Protein AF-A0A4W4F8L8-F1 (afdb_monomer_lite)

InterPro domains:
  IPR032727 Flagellar C1a complex subunit C1a-32 [PTHR28457] (10-204)

pLDDT: mean 80.34, std 15.52, range [35.62, 95.5]

Organism: Electrophorus electricus (NCBI:txid8005)

Structure (mmCIF, N/CA/C/O backbone):
data_AF-A0A4W4F8L8-F1
#
_entry.id   AF-A0A4W4F8L8-F1
#
loop_
_atom_site.group_PDB
_atom_site.id
_atom_site.type_symbol
_atom_site.label_atom_id
_atom_site.label_alt_id
_atom_site.label_comp_id
_atom_site.label_asym_id
_atom_site.label_entity_id
_atom_site.label_seq_id
_atom_site.pdbx_PDB_ins_code
_atom_site.Cartn_x
_atom_site.Cartn_y
_atom_site.Cartn_z
_atom_site.occupancy
_atom_site.B_iso_or_equiv
_atom_site.auth_seq_id
_atom_site.auth_comp_id
_atom_site.auth_asym_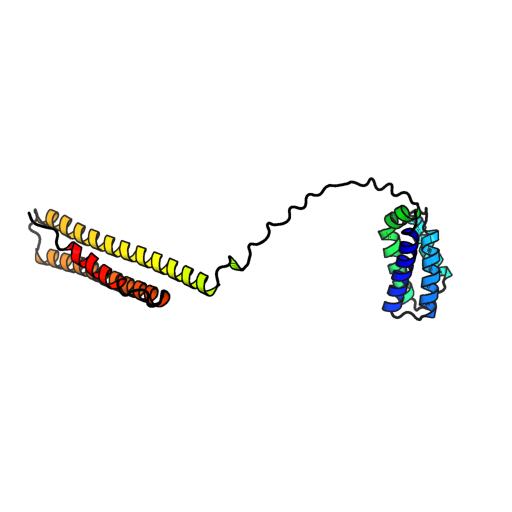id
_atom_site.auth_atom_id
_atom_site.pdbx_PDB_model_num
ATOM 1 N N . MET A 1 1 ? 38.563 10.872 -15.217 1.00 47.91 1 MET A N 1
ATOM 2 C CA . MET A 1 1 ? 37.569 11.245 -16.250 1.00 47.91 1 MET A CA 1
ATOM 3 C C . MET A 1 1 ? 37.504 10.094 -17.243 1.00 47.91 1 MET A C 1
ATOM 5 O O . MET A 1 1 ? 38.546 9.768 -17.782 1.00 47.91 1 MET A O 1
ATOM 9 N N . GLY A 1 2 ? 36.348 9.458 -17.441 1.00 51.59 2 GLY A N 1
ATOM 10 C CA . GLY A 1 2 ? 36.221 8.182 -18.175 1.00 51.59 2 GLY A CA 1
ATOM 11 C C . GLY A 1 2 ? 35.797 7.110 -17.178 1.00 51.59 2 GLY A C 1
ATOM 12 O O . GLY A 1 2 ? 36.580 6.827 -16.274 1.00 51.59 2 GLY A O 1
ATOM 13 N N . PRO A 1 3 ? 34.504 6.731 -17.150 1.00 52.56 3 PRO A N 1
ATOM 14 C CA . PRO A 1 3 ? 33.832 5.930 -18.188 1.00 52.56 3 PRO A CA 1
ATOM 15 C C . PRO A 1 3 ? 32.384 6.375 -18.515 1.00 52.56 3 PRO A C 1
ATOM 17 O O . PRO A 1 3 ? 31.645 5.687 -19.208 1.00 52.56 3 PRO A O 1
ATOM 20 N N . THR A 1 4 ? 31.935 7.517 -17.992 1.00 60.81 4 THR A N 1
ATOM 21 C CA . THR A 1 4 ? 30.522 7.917 -18.049 1.00 60.81 4 THR A CA 1
ATOM 22 C C . THR A 1 4 ? 30.076 8.330 -19.445 1.00 60.81 4 THR A C 1
ATOM 24 O O . THR A 1 4 ? 28.950 8.023 -19.824 1.00 60.81 4 THR A O 1
ATOM 27 N N . LYS A 1 5 ? 30.936 9.001 -20.229 1.00 65.94 5 LYS A N 1
ATOM 28 C CA . LYS A 1 5 ? 30.556 9.515 -21.557 1.00 65.94 5 LYS A CA 1
ATOM 29 C C . LYS A 1 5 ? 30.155 8.408 -22.521 1.00 65.94 5 LYS A C 1
ATOM 31 O O . LYS A 1 5 ? 29.095 8.497 -23.133 1.00 65.94 5 LYS A O 1
ATOM 36 N N . ASP A 1 6 ? 30.949 7.349 -22.565 1.00 73.75 6 ASP A N 1
ATOM 37 C CA . ASP A 1 6 ? 30.700 6.198 -23.429 1.00 73.75 6 ASP A CA 1
ATOM 38 C C . ASP A 1 6 ? 29.398 5.479 -23.048 1.00 73.75 6 ASP A C 1
ATOM 40 O O . ASP A 1 6 ? 28.657 5.046 -23.929 1.00 73.75 6 ASP A O 1
ATOM 44 N N . TYR A 1 7 ? 29.061 5.450 -21.752 1.00 82.12 7 TYR A N 1
ATOM 45 C CA . TYR A 1 7 ? 27.799 4.897 -21.262 1.00 82.12 7 TYR A CA 1
ATOM 46 C C . TYR A 1 7 ? 26.580 5.679 -21.774 1.00 82.12 7 TYR A C 1
ATOM 48 O O . TYR A 1 7 ? 25.658 5.069 -22.305 1.00 82.12 7 TYR A O 1
ATOM 56 N N . LEU A 1 8 ? 26.587 7.018 -21.703 1.00 82.75 8 LEU A N 1
ATOM 57 C CA . LEU A 1 8 ? 25.467 7.822 -22.217 1.00 82.75 8 LEU A CA 1
ATOM 58 C C . LEU A 1 8 ? 25.316 7.681 -23.736 1.00 82.75 8 LEU A C 1
ATOM 60 O O . LEU A 1 8 ? 24.198 7.607 -24.238 1.00 82.75 8 LEU A O 1
ATOM 64 N N . HIS A 1 9 ? 26.429 7.647 -24.474 1.00 84.75 9 HIS A N 1
ATOM 65 C CA . HIS A 1 9 ? 26.384 7.424 -25.919 1.00 84.75 9 HIS A CA 1
ATOM 66 C C . HIS A 1 9 ? 25.756 6.068 -26.256 1.00 84.75 9 HIS A C 1
ATOM 68 O O . HIS A 1 9 ? 24.921 5.985 -27.157 1.00 84.75 9 HIS A O 1
ATOM 74 N N . GLN A 1 10 ? 26.122 5.021 -25.516 1.00 89.06 10 GLN A N 1
ATOM 75 C CA . GLN A 1 10 ? 25.552 3.691 -25.687 1.00 89.06 10 GLN A CA 1
ATOM 76 C C . GLN A 1 10 ? 24.064 3.651 -25.319 1.00 89.06 10 GLN A C 1
ATOM 78 O O . GLN A 1 10 ? 23.277 3.101 -26.084 1.00 89.06 10 GLN A O 1
ATOM 83 N N . GLU A 1 11 ? 23.675 4.247 -24.193 1.00 89.44 11 GLU A N 1
ATOM 84 C CA . GLU A 1 11 ? 22.285 4.314 -23.729 1.00 89.44 11 GLU A CA 1
ATOM 85 C C . GLU A 1 11 ? 21.407 5.092 -24.715 1.00 89.44 11 GLU A C 1
ATOM 87 O O . GLU A 1 11 ? 20.346 4.620 -25.110 1.00 89.44 11 GLU A O 1
ATOM 92 N N . PHE A 1 12 ? 21.886 6.232 -25.219 1.00 90.12 12 PHE A N 1
ATOM 93 C CA . PHE A 1 12 ? 21.158 7.026 -26.207 1.00 90.12 12 PHE A CA 1
ATOM 94 C C . PHE A 1 12 ? 20.883 6.242 -27.494 1.00 90.12 12 PHE A C 1
ATOM 96 O O . PHE A 1 12 ? 19.751 6.219 -27.980 1.00 90.12 12 PHE A O 1
ATOM 103 N N . VAL A 1 13 ? 21.899 5.579 -28.052 1.00 92.75 13 VAL A N 1
ATOM 104 C CA . VAL A 1 13 ? 21.721 4.751 -29.254 1.00 92.75 13 VAL A CA 1
ATOM 105 C C . VAL A 1 13 ? 20.810 3.559 -28.952 1.00 92.75 13 VAL A C 1
ATOM 107 O O . VAL A 1 13 ? 19.926 3.251 -29.749 1.00 92.75 13 VAL A O 1
ATOM 110 N N . TYR A 1 14 ? 20.986 2.919 -27.793 1.00 94.12 14 TYR A N 1
ATOM 111 C CA . TYR A 1 14 ? 20.174 1.785 -27.361 1.00 94.12 14 TYR A CA 1
ATOM 112 C C . TYR A 1 14 ? 18.689 2.142 -27.281 1.00 94.12 14 TYR A C 1
ATOM 114 O O . TYR A 1 14 ? 17.882 1.452 -27.895 1.00 94.12 14 TYR A O 1
ATOM 122 N N . GLU A 1 15 ? 18.321 3.238 -26.617 1.00 92.88 15 GLU A N 1
ATOM 123 C CA . GLU A 1 15 ? 16.920 3.655 -26.475 1.00 92.88 15 GLU A CA 1
ATOM 124 C C . GLU A 1 15 ? 16.256 3.919 -27.834 1.00 92.88 15 GLU A C 1
ATOM 126 O O . GLU A 1 15 ? 15.138 3.470 -28.094 1.00 92.88 15 GLU A O 1
ATOM 131 N N . ASN A 1 16 ? 16.969 4.565 -28.760 1.00 92.69 16 ASN A N 1
ATOM 132 C CA . ASN A 1 16 ? 16.456 4.811 -30.109 1.00 92.69 16 ASN A CA 1
ATOM 133 C C . ASN A 1 16 ? 16.295 3.522 -30.933 1.00 92.69 16 ASN A C 1
ATOM 135 O O . ASN A 1 16 ? 15.323 3.359 -31.681 1.00 92.69 16 ASN A O 1
ATOM 139 N N . VAL A 1 17 ? 17.231 2.583 -30.792 1.00 94.38 17 VAL A N 1
ATOM 140 C CA . VAL A 1 17 ? 17.149 1.262 -31.427 1.00 94.38 17 VAL A CA 1
ATOM 141 C C . VAL A 1 17 ? 15.998 0.454 -30.833 1.00 94.38 17 VAL A C 1
ATOM 143 O O . VAL A 1 17 ? 15.194 -0.099 -31.583 1.00 94.38 17 VAL A O 1
ATOM 146 N N . MET A 1 18 ? 15.865 0.427 -29.509 1.00 95.50 18 MET A N 1
ATOM 147 C CA . MET A 1 18 ? 14.804 -0.301 -28.819 1.00 95.50 18 MET A CA 1
ATOM 148 C C . MET A 1 18 ? 13.426 0.246 -29.157 1.00 95.50 18 MET A C 1
ATOM 150 O O . MET A 1 18 ? 12.531 -0.544 -29.455 1.00 95.50 18 MET A O 1
ATOM 154 N N . TYR A 1 19 ? 13.266 1.570 -29.209 1.00 94.62 19 TYR A N 1
ATOM 155 C CA . TYR A 1 19 ? 12.039 2.200 -29.690 1.00 94.62 19 TYR A CA 1
ATOM 156 C C . TYR A 1 19 ? 11.671 1.699 -31.094 1.00 94.62 19 TYR A C 1
ATOM 158 O O . TYR A 1 19 ? 10.540 1.280 -31.345 1.00 94.62 19 TYR A O 1
ATOM 166 N N . SER A 1 20 ? 12.646 1.670 -32.004 1.00 92.75 20 SER A N 1
ATOM 167 C CA . SER A 1 20 ? 12.446 1.234 -33.390 1.00 92.75 20 SER A CA 1
ATOM 168 C C . SER A 1 20 ? 12.058 -0.247 -33.486 1.00 92.75 20 SER A C 1
ATOM 170 O O . SER A 1 20 ? 11.135 -0.609 -34.219 1.00 92.75 20 SER A O 1
ATOM 172 N N . VAL A 1 21 ? 12.717 -1.108 -32.705 1.00 94.19 21 VAL A N 1
ATOM 173 C CA . VAL A 1 21 ? 12.419 -2.547 -32.635 1.00 94.19 21 VAL A CA 1
ATOM 174 C C . VAL A 1 21 ? 11.022 -2.793 -32.062 1.00 94.19 21 VAL A C 1
ATOM 176 O O . VAL A 1 21 ? 10.247 -3.550 -32.643 1.00 94.19 21 VAL A O 1
ATOM 179 N N . GLN A 1 22 ? 10.653 -2.116 -30.971 1.00 94.44 22 GLN A N 1
ATOM 180 C CA . GLN A 1 22 ? 9.333 -2.246 -30.338 1.00 94.44 22 GLN A CA 1
ATOM 181 C C . GLN A 1 22 ? 8.188 -1.788 -31.251 1.00 94.44 22 GLN A C 1
ATOM 183 O O . GLN A 1 22 ? 7.075 -2.303 -31.163 1.00 94.44 22 GLN A O 1
ATOM 188 N N . ARG A 1 23 ? 8.454 -0.838 -32.153 1.00 90.19 23 ARG A N 1
ATOM 189 C CA . ARG A 1 23 ? 7.501 -0.369 -33.169 1.00 90.19 23 ARG A CA 1
ATOM 190 C C . ARG A 1 23 ? 7.474 -1.235 -34.434 1.00 90.19 23 ARG A C 1
ATOM 192 O O . ARG A 1 23 ? 6.694 -0.942 -35.340 1.00 90.19 23 ARG A O 1
ATOM 199 N N . GLY A 1 24 ? 8.281 -2.296 -34.493 1.00 91.00 24 GLY A N 1
ATOM 200 C CA . GLY A 1 24 ? 8.304 -3.255 -35.597 1.00 91.00 24 GLY A CA 1
ATOM 201 C C . GLY A 1 24 ? 8.993 -2.736 -36.859 1.00 91.00 24 GLY A C 1
ATOM 202 O O . GLY A 1 24 ? 8.589 -3.095 -37.964 1.00 91.00 24 GLY A O 1
ATOM 203 N N . PHE A 1 25 ? 9.995 -1.862 -36.727 1.00 91.56 25 PHE A N 1
ATOM 204 C CA . PHE A 1 25 ? 10.722 -1.344 -37.887 1.00 91.56 25 PHE A CA 1
ATOM 205 C C . PHE A 1 25 ? 11.605 -2.441 -38.516 1.00 91.56 25 PHE A C 1
ATOM 207 O O . PHE A 1 25 ? 12.162 -3.273 -37.796 1.00 91.56 25 PHE A O 1
ATOM 214 N N . PRO A 1 26 ? 11.776 -2.457 -39.853 1.00 91.62 26 PRO A N 1
ATOM 215 C CA . PRO A 1 26 ? 12.674 -3.394 -40.520 1.00 91.62 26 PRO A CA 1
ATOM 216 C C . PRO A 1 26 ? 14.127 -3.180 -40.079 1.00 91.62 26 PRO A C 1
ATOM 218 O O . PRO A 1 26 ? 14.574 -2.048 -39.895 1.00 91.62 26 PRO A O 1
ATOM 221 N N . TRP A 1 27 ? 14.899 -4.265 -39.985 1.00 91.44 27 TRP A N 1
ATOM 222 C CA . TRP A 1 27 ? 16.295 -4.235 -39.523 1.00 91.44 27 TRP A CA 1
ATOM 223 C C . TRP A 1 27 ? 17.205 -3.295 -40.325 1.00 91.44 27 TRP A C 1
ATOM 225 O O . TRP A 1 27 ? 18.118 -2.701 -39.756 1.00 91.44 27 TRP A O 1
ATOM 235 N N . SER A 1 28 ? 16.937 -3.108 -41.621 1.00 90.19 28 SER A N 1
ATOM 236 C CA . SER A 1 28 ? 17.653 -2.137 -42.458 1.00 90.19 28 SER A CA 1
ATOM 237 C C . SER A 1 28 ? 17.452 -0.696 -41.980 1.00 90.19 28 SER A C 1
ATOM 239 O O .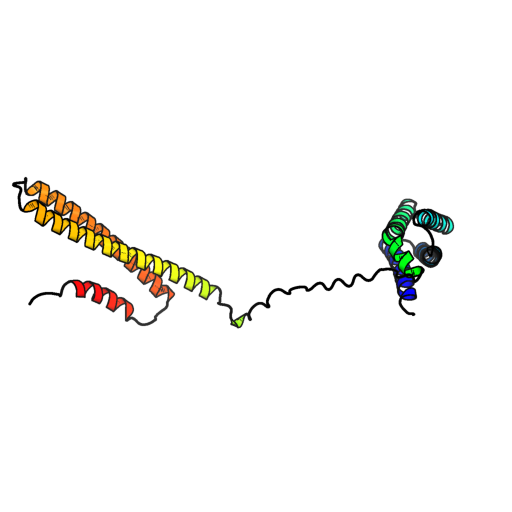 SER A 1 28 ? 18.414 0.065 -41.923 1.00 90.19 28 SER A O 1
ATOM 241 N N . ALA A 1 29 ? 16.232 -0.333 -41.577 1.00 89.56 29 ALA A N 1
ATOM 242 C CA . ALA A 1 29 ? 15.935 0.975 -41.003 1.00 89.56 29 ALA A CA 1
ATOM 243 C C . ALA A 1 29 ? 16.497 1.102 -39.581 1.00 89.56 29 ALA A C 1
ATOM 245 O O . ALA A 1 29 ? 17.078 2.129 -39.252 1.00 89.56 29 ALA A O 1
ATOM 246 N N . VAL A 1 30 ? 16.407 0.052 -38.757 1.00 92.19 30 VAL A N 1
ATOM 247 C CA . VAL A 1 30 ? 16.987 0.047 -37.400 1.00 92.19 30 VAL A CA 1
ATOM 248 C C . VAL A 1 30 ? 18.501 0.292 -37.440 1.00 92.19 30 VAL A C 1
ATOM 250 O O . VAL A 1 30 ? 19.014 1.092 -36.660 1.00 92.19 30 VAL A O 1
ATOM 253 N N . ALA A 1 31 ? 19.217 -0.327 -38.384 1.00 90.56 31 ALA A N 1
ATOM 254 C CA . ALA A 1 31 ? 20.650 -0.103 -38.571 1.00 90.56 31 ALA A CA 1
ATOM 255 C C . ALA A 1 31 ? 20.972 1.349 -38.975 1.00 90.56 31 ALA A C 1
ATOM 257 O O . ALA A 1 31 ? 21.922 1.939 -38.459 1.00 90.56 31 ALA A O 1
ATOM 258 N N . GLN A 1 32 ? 20.159 1.948 -39.852 1.00 90.00 32 GLN A N 1
ATOM 259 C CA . GLN A 1 32 ? 20.303 3.356 -40.236 1.00 90.00 32 GLN A CA 1
ATOM 260 C C . GLN A 1 32 ? 20.032 4.298 -39.055 1.00 90.00 32 GLN A C 1
ATOM 262 O O . GLN A 1 32 ? 20.790 5.240 -38.845 1.00 90.00 32 GLN A O 1
ATOM 267 N N . ILE A 1 33 ? 19.013 4.012 -38.238 1.00 91.31 33 ILE A N 1
ATOM 268 C CA . ILE A 1 33 ? 18.690 4.789 -37.030 1.00 91.31 33 ILE A CA 1
ATOM 269 C C . ILE A 1 33 ? 19.830 4.708 -36.013 1.00 91.31 33 ILE A C 1
ATOM 271 O O . ILE A 1 33 ? 20.197 5.724 -35.427 1.00 91.31 33 ILE A O 1
ATOM 275 N N . ALA A 1 34 ? 20.433 3.532 -35.828 1.00 92.12 34 ALA A N 1
ATOM 276 C CA . ALA A 1 34 ? 21.590 3.367 -34.951 1.00 92.12 34 ALA A CA 1
ATOM 277 C C . ALA A 1 34 ? 22.788 4.216 -35.413 1.00 92.12 34 ALA A C 1
ATOM 279 O O . ALA A 1 34 ? 23.426 4.880 -34.597 1.00 92.12 34 ALA A O 1
ATOM 280 N N . SER A 1 35 ? 23.073 4.234 -36.721 1.00 90.50 35 SER A N 1
ATOM 281 C CA . SER A 1 35 ? 24.143 5.068 -37.288 1.00 90.50 35 SER A CA 1
ATOM 282 C C . SER A 1 35 ? 23.844 6.557 -37.116 1.00 90.50 35 SER A C 1
ATOM 284 O O . SER A 1 35 ? 24.676 7.300 -36.603 1.00 90.50 35 SER A O 1
ATOM 286 N N . M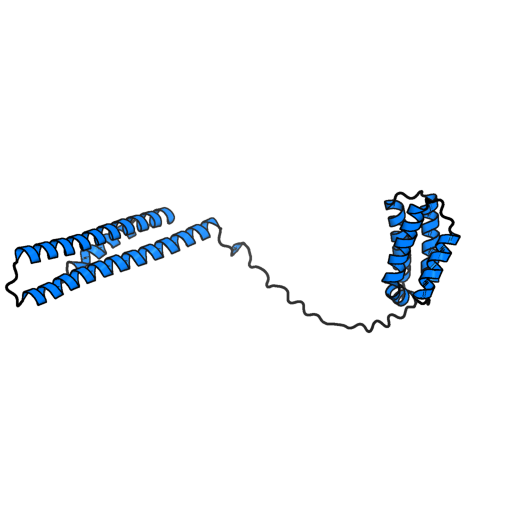ET A 1 36 ? 22.624 6.974 -37.462 1.00 90.81 36 MET A N 1
ATOM 287 C CA . MET A 1 36 ? 22.172 8.359 -37.349 1.00 90.81 36 MET A CA 1
ATOM 288 C C . MET A 1 36 ? 22.256 8.869 -35.912 1.00 90.81 36 MET A C 1
ATOM 290 O O . MET A 1 36 ? 22.771 9.947 -35.655 1.00 90.81 36 MET A O 1
ATOM 294 N N . THR A 1 37 ? 21.739 8.104 -34.952 1.00 90.88 37 THR A N 1
ATOM 295 C CA . THR A 1 37 ? 21.668 8.528 -33.545 1.00 90.88 37 THR A CA 1
ATOM 296 C C . THR A 1 37 ? 23.044 8.581 -32.892 1.00 90.88 37 THR A C 1
ATOM 298 O O . THR A 1 37 ? 23.294 9.446 -32.049 1.00 90.88 37 THR A O 1
ATOM 301 N N . LYS A 1 38 ? 23.969 7.721 -33.330 1.00 89.38 38 LYS A N 1
ATOM 302 C CA . LYS A 1 38 ? 25.376 7.783 -32.931 1.00 89.38 38 LYS A CA 1
ATOM 303 C C . LYS A 1 38 ? 26.028 9.107 -33.348 1.00 89.38 38 LYS A C 1
ATOM 305 O O . LYS A 1 38 ? 26.762 9.689 -32.553 1.00 89.38 38 LYS A O 1
ATOM 310 N N . GLU A 1 39 ? 25.752 9.575 -34.562 1.00 89.62 39 GLU A N 1
ATOM 311 C CA . GLU A 1 39 ? 26.257 10.849 -35.095 1.00 89.62 39 GLU A CA 1
ATOM 312 C C . GLU A 1 39 ? 25.534 12.051 -34.469 1.00 89.62 39 GLU A C 1
ATOM 314 O O . GLU A 1 39 ? 26.170 13.001 -34.014 1.00 89.62 39 GLU A O 1
ATOM 319 N N . LEU A 1 40 ? 24.210 11.960 -34.326 1.00 89.25 40 LEU A N 1
ATOM 320 C CA . LEU A 1 40 ? 23.360 13.006 -33.766 1.00 89.25 40 LEU A CA 1
ATOM 321 C C . LEU A 1 40 ? 23.847 13.471 -32.390 1.00 89.25 40 LEU A C 1
ATOM 323 O O . LEU A 1 40 ? 23.950 14.670 -32.153 1.00 89.25 40 LEU A O 1
ATOM 327 N N . LEU A 1 41 ? 24.166 12.545 -31.478 1.00 85.31 41 LEU A N 1
ATOM 328 C CA . LEU A 1 41 ? 24.575 12.911 -30.119 1.00 85.31 41 LEU A CA 1
ATOM 329 C C . LEU A 1 41 ? 25.925 13.639 -30.074 1.00 85.31 41 LEU A C 1
ATOM 331 O O . LEU A 1 41 ? 26.132 14.490 -29.209 1.00 85.31 41 LEU A O 1
ATOM 335 N N . HIS A 1 42 ? 26.829 13.327 -31.002 1.00 85.50 42 HIS A N 1
ATOM 336 C CA . HIS A 1 42 ? 28.083 14.059 -31.151 1.00 85.50 42 HIS A CA 1
ATOM 337 C C . HIS A 1 42 ? 27.819 15.498 -31.615 1.00 85.50 42 HIS A C 1
ATOM 339 O O . HIS A 1 42 ? 28.337 16.447 -31.022 1.00 85.50 42 HIS A O 1
ATOM 345 N N . ASP A 1 43 ? 26.950 15.657 -32.613 1.00 88.12 43 ASP A N 1
ATOM 346 C CA . ASP A 1 43 ? 26.625 16.953 -33.213 1.00 88.12 43 ASP A CA 1
ATOM 347 C C . ASP A 1 43 ? 25.777 17.850 -32.307 1.00 88.12 43 ASP A C 1
ATOM 349 O O . ASP A 1 43 ? 25.728 19.062 -32.504 1.00 88.12 43 ASP A O 1
ATOM 353 N N . LEU A 1 44 ? 25.123 17.283 -31.289 1.00 86.38 44 LEU A N 1
ATOM 354 C CA . LEU A 1 44 ? 24.375 18.055 -30.299 1.00 86.38 44 LEU A CA 1
ATOM 355 C C . LEU A 1 44 ? 25.281 18.948 -29.444 1.00 86.38 44 LEU A C 1
ATOM 357 O O . LEU A 1 44 ? 24.794 19.928 -28.884 1.00 86.38 44 LEU A O 1
ATOM 361 N N . LYS A 1 45 ? 26.569 18.628 -29.295 1.00 86.19 45 LYS A N 1
ATOM 362 C CA . LYS A 1 45 ? 27.463 19.312 -28.355 1.00 86.19 45 LYS A CA 1
ATOM 363 C C . LYS A 1 45 ? 27.626 20.803 -28.685 1.00 86.19 45 LYS A C 1
ATOM 365 O O . LYS A 1 45 ? 28.121 21.158 -29.747 1.00 86.19 45 LYS A O 1
ATOM 370 N N . GLY A 1 46 ? 27.294 21.668 -27.726 1.00 82.69 46 GLY A N 1
ATOM 371 C CA . GLY A 1 46 ? 27.505 23.116 -27.820 1.00 82.69 46 GLY A CA 1
ATOM 372 C C . GLY A 1 46 ? 26.444 23.877 -28.617 1.00 82.69 46 GLY A C 1
ATOM 373 O O . GLY A 1 46 ? 26.595 25.081 -28.792 1.00 82.69 46 GLY A O 1
ATOM 374 N N . LEU A 1 47 ? 25.386 23.205 -29.078 1.00 87.19 47 LEU A N 1
ATOM 375 C CA . LEU A 1 47 ? 24.270 23.845 -29.776 1.00 87.19 47 LEU A CA 1
ATOM 376 C C . LEU A 1 47 ? 23.243 24.428 -28.805 1.00 87.19 47 LEU A C 1
ATOM 378 O O . LEU A 1 47 ? 23.014 23.878 -27.725 1.00 87.19 47 LEU A O 1
ATOM 382 N N . GLU A 1 48 ? 22.558 25.490 -29.223 1.00 84.00 48 GLU A N 1
ATOM 383 C CA . GLU A 1 48 ? 21.376 26.001 -28.535 1.00 84.00 48 GLU A CA 1
ATOM 384 C C . GLU A 1 48 ? 20.123 25.170 -28.860 1.00 84.00 48 GLU A C 1
ATOM 386 O O . GLU A 1 48 ? 20.023 24.482 -29.879 1.00 84.00 48 GLU A O 1
ATOM 391 N N . LYS A 1 49 ? 19.100 25.249 -27.999 1.00 81.94 49 LYS A N 1
ATOM 392 C CA . LYS A 1 49 ? 17.856 24.468 -28.141 1.00 81.94 49 LYS A CA 1
ATOM 393 C C . LYS A 1 49 ? 17.154 24.677 -29.494 1.00 81.94 49 LYS A C 1
ATOM 395 O O . LYS A 1 49 ? 16.562 23.737 -30.018 1.00 81.94 49 LYS A O 1
ATOM 400 N N . SER A 1 50 ? 17.197 25.890 -30.043 1.00 83.88 50 SER A N 1
ATOM 401 C CA . SER A 1 50 ? 16.636 26.239 -31.359 1.00 83.88 50 SER A CA 1
ATOM 402 C C . SER A 1 50 ? 17.362 25.530 -32.508 1.00 83.88 50 SER A C 1
ATOM 404 O O . SER A 1 50 ? 16.728 25.106 -33.473 1.00 83.88 50 SER A O 1
ATOM 406 N N . GLU A 1 51 ? 18.674 25.347 -32.389 1.00 86.94 51 GLU A N 1
ATOM 407 C CA . GLU A 1 51 ? 19.532 24.731 -33.405 1.00 86.94 51 GLU A CA 1
ATOM 408 C C . GLU A 1 51 ? 19.430 23.202 -33.399 1.00 86.94 51 GLU A C 1
ATOM 410 O O . GLU A 1 51 ? 19.540 22.564 -34.449 1.00 86.94 51 GLU A O 1
ATOM 415 N N . VAL A 1 52 ? 19.137 22.612 -32.235 1.00 88.25 52 VAL A N 1
ATOM 416 C CA . VAL A 1 52 ? 18.904 21.168 -32.079 1.00 88.25 52 VAL A CA 1
ATOM 417 C C . VAL A 1 52 ? 17.743 20.674 -32.940 1.00 88.25 52 VAL A C 1
ATOM 419 O O . VAL A 1 52 ? 17.844 19.615 -33.555 1.00 88.25 52 VAL A O 1
ATOM 422 N N . ILE A 1 53 ? 16.663 21.449 -33.039 1.00 87.69 53 ILE A N 1
ATOM 423 C CA . ILE A 1 53 ? 15.496 21.091 -33.860 1.00 87.69 53 ILE A CA 1
ATOM 424 C C . ILE A 1 53 ? 15.906 20.966 -35.332 1.00 87.69 53 ILE A C 1
ATOM 426 O O . ILE A 1 53 ? 15.641 19.955 -35.983 1.00 87.69 53 ILE A O 1
ATOM 430 N N . SER A 1 54 ? 16.623 21.972 -35.832 1.00 89.06 54 SER A N 1
ATOM 431 C CA . SER A 1 54 ? 17.138 22.004 -37.201 1.00 89.06 54 SER A CA 1
ATOM 432 C C . SER A 1 54 ? 18.147 20.882 -37.469 1.00 89.06 54 SER A C 1
ATOM 434 O O . SER A 1 54 ? 18.198 20.348 -38.576 1.00 89.06 54 SER A O 1
ATOM 436 N N . LEU A 1 55 ? 18.952 20.506 -36.468 1.00 89.88 55 LEU A N 1
ATOM 437 C CA . LEU A 1 55 ? 19.890 19.385 -36.552 1.00 89.88 55 LEU A CA 1
ATOM 438 C C . LEU A 1 55 ? 19.169 18.041 -36.699 1.00 89.88 55 LEU A C 1
ATOM 440 O O . LEU A 1 55 ? 19.506 17.274 -37.600 1.00 89.88 55 LEU A O 1
ATOM 444 N N . ILE A 1 56 ? 18.167 17.778 -35.860 1.00 88.31 56 ILE A N 1
ATOM 445 C CA . ILE A 1 56 ? 17.387 16.532 -35.893 1.00 88.31 56 ILE A CA 1
ATOM 446 C C . ILE A 1 56 ? 16.677 16.384 -37.240 1.00 88.31 56 ILE A C 1
ATOM 448 O O . ILE A 1 56 ? 16.753 15.332 -37.873 1.00 88.31 56 ILE A O 1
ATOM 452 N N . GLN A 1 57 ? 16.041 17.455 -37.720 1.00 87.06 57 GLN A N 1
ATOM 453 C CA . GLN A 1 57 ? 15.367 17.457 -39.020 1.00 87.06 57 GLN A CA 1
ATOM 454 C C . GLN A 1 57 ? 16.332 17.152 -40.169 1.00 87.06 57 GLN A C 1
ATOM 456 O O . GLN A 1 57 ? 16.000 16.379 -41.067 1.00 87.06 57 GLN A O 1
ATOM 461 N N . ARG A 1 58 ? 17.545 17.712 -40.131 1.00 89.12 58 ARG A N 1
ATOM 462 C CA . ARG A 1 58 ? 18.567 17.471 -41.154 1.00 89.12 58 ARG A CA 1
ATOM 463 C C . ARG A 1 58 ? 19.016 16.013 -41.184 1.00 89.12 58 ARG A C 1
ATOM 465 O O . ARG A 1 58 ? 19.036 15.427 -42.262 1.00 89.12 58 ARG A O 1
ATOM 472 N N . HIS A 1 59 ? 19.319 15.436 -40.022 1.00 86.12 59 HIS A N 1
ATOM 473 C CA . HIS A 1 59 ? 19.721 14.030 -39.894 1.00 86.12 59 HIS A CA 1
ATOM 474 C C . HIS A 1 59 ? 18.624 13.081 -40.395 1.00 86.12 59 HIS A C 1
ATOM 476 O O . HIS A 1 59 ? 18.889 12.180 -41.187 1.00 86.12 59 HIS A O 1
ATOM 482 N N . LEU A 1 60 ? 17.361 13.353 -40.054 1.00 84.06 60 LEU A N 1
ATOM 483 C CA . LEU A 1 60 ? 16.225 12.548 -40.517 1.00 84.06 60 LEU A CA 1
ATOM 484 C C . LEU A 1 60 ? 16.012 12.612 -42.037 1.00 84.06 60 LEU A C 1
ATOM 486 O O . LEU A 1 60 ? 15.673 11.599 -42.650 1.00 84.06 60 LEU A O 1
ATOM 490 N N . VAL A 1 61 ? 16.232 13.775 -42.659 1.00 84.12 61 VAL A N 1
ATOM 491 C CA . VAL A 1 61 ? 16.165 13.926 -44.123 1.00 84.12 61 VAL A CA 1
ATOM 492 C C . VAL A 1 61 ? 17.339 13.218 -44.808 1.00 84.12 61 VAL A C 1
ATOM 494 O O . VAL A 1 61 ? 17.155 12.598 -45.855 1.00 84.12 61 VAL A O 1
ATOM 497 N N . GLN A 1 62 ? 18.536 13.277 -44.219 1.00 84.69 62 GLN A N 1
ATOM 498 C CA . GLN A 1 62 ? 19.746 12.660 -44.769 1.00 84.69 62 GLN A CA 1
ATOM 499 C C . GLN A 1 62 ? 19.709 11.130 -44.726 1.00 84.69 62 GLN A C 1
ATOM 501 O O . GLN A 1 62 ? 20.179 10.489 -45.663 1.00 84.69 62 GLN A O 1
ATOM 506 N N . CYS A 1 63 ? 19.111 10.535 -43.692 1.00 77.88 63 CYS A N 1
ATOM 507 C CA . CYS A 1 63 ? 19.072 9.081 -43.548 1.00 77.88 63 CYS A CA 1
ATOM 508 C C . CYS A 1 63 ? 18.124 8.360 -44.513 1.00 77.88 63 CYS A C 1
ATOM 510 O O . CYS A 1 63 ? 18.220 7.142 -44.604 1.00 77.88 63 CYS A O 1
ATOM 512 N N . GLN A 1 64 ? 17.235 9.076 -45.222 1.00 74.69 64 GLN A N 1
ATOM 513 C CA . GLN A 1 64 ? 16.298 8.526 -46.222 1.00 74.69 64 GLN A CA 1
ATOM 514 C C . GLN A 1 64 ? 15.727 7.149 -45.833 1.00 74.69 64 GLN A C 1
ATOM 516 O O . GLN A 1 64 ? 15.848 6.159 -46.558 1.00 74.69 64 GLN A O 1
ATOM 521 N N . LEU A 1 65 ? 15.116 7.091 -44.649 1.00 79.75 65 LEU A N 1
ATOM 522 C CA . LEU A 1 65 ? 14.646 5.846 -44.050 1.00 79.75 65 LEU A CA 1
ATOM 523 C C . LEU A 1 65 ? 13.589 5.164 -44.936 1.00 79.75 65 LEU A C 1
ATOM 525 O O . LEU A 1 65 ? 12.584 5.807 -45.262 1.00 79.75 65 LEU A O 1
ATOM 529 N N . PRO A 1 66 ? 13.732 3.862 -45.256 1.00 79.69 66 PRO A N 1
ATOM 530 C CA . PRO A 1 66 ? 12.758 3.096 -46.034 1.00 79.69 66 PRO A CA 1
ATOM 531 C C . PRO A 1 66 ? 11.552 2.712 -45.158 1.00 79.69 66 PRO A C 1
ATOM 533 O O . PRO A 1 66 ? 11.270 1.538 -44.927 1.00 79.69 66 PRO A O 1
ATOM 536 N N . LEU A 1 67 ? 10.871 3.719 -44.613 1.00 82.81 67 LEU A N 1
ATOM 537 C CA . LEU A 1 67 ? 9.764 3.590 -43.673 1.00 82.81 67 LEU A CA 1
ATOM 538 C C . LEU A 1 67 ? 8.523 4.321 -44.208 1.00 82.81 67 LEU A C 1
ATOM 540 O O . LEU A 1 67 ? 8.651 5.384 -44.817 1.00 82.81 67 LEU A O 1
ATOM 544 N N . PRO A 1 68 ? 7.307 3.814 -43.942 1.00 88.06 68 PRO A N 1
ATOM 545 C CA . PRO A 1 68 ? 6.074 4.556 -44.172 1.00 88.06 68 PRO A CA 1
ATOM 546 C C . PRO A 1 68 ? 6.070 5.902 -43.438 1.00 88.06 68 PRO A C 1
ATOM 548 O O . PRO A 1 68 ? 6.566 6.014 -42.315 1.00 88.06 68 PRO A O 1
ATOM 551 N N . HIS A 1 69 ? 5.412 6.905 -44.024 1.00 87.56 69 HIS A N 1
ATOM 552 C CA . HIS A 1 69 ? 5.354 8.268 -43.481 1.00 87.56 69 HIS A CA 1
ATOM 553 C C . HIS A 1 69 ? 4.892 8.331 -42.011 1.00 87.56 69 HIS A C 1
ATOM 555 O O . HIS A 1 69 ? 5.444 9.083 -41.213 1.00 87.56 69 HIS A O 1
ATOM 561 N N . ALA A 1 70 ? 3.924 7.495 -41.620 1.00 88.25 70 ALA A N 1
ATOM 562 C CA . ALA A 1 70 ? 3.442 7.429 -40.239 1.00 88.25 70 ALA A CA 1
ATOM 563 C C . ALA A 1 70 ? 4.532 6.990 -39.240 1.00 88.25 70 ALA A C 1
ATOM 565 O O . ALA A 1 70 ? 4.611 7.529 -38.138 1.00 88.25 70 ALA A O 1
ATOM 566 N N . GLN A 1 71 ? 5.393 6.045 -39.630 1.00 88.81 71 GLN A N 1
ATOM 567 C CA . GLN A 1 71 ? 6.497 5.561 -38.797 1.00 88.81 71 GLN A CA 1
ATOM 568 C C . GLN A 1 71 ? 7.648 6.572 -38.743 1.00 88.81 71 GLN A C 1
ATOM 570 O O . GLN A 1 71 ? 8.212 6.792 -37.674 1.00 88.81 71 GLN A O 1
ATOM 575 N N . GLN A 1 72 ? 7.942 7.245 -39.861 1.00 88.25 72 GLN A N 1
ATOM 576 C CA . GLN A 1 72 ? 8.917 8.342 -39.897 1.00 88.25 72 GLN A CA 1
ATOM 577 C C . GLN A 1 72 ? 8.502 9.495 -38.975 1.00 88.25 72 GLN A C 1
ATOM 579 O O . GLN A 1 72 ? 9.328 10.009 -38.226 1.00 88.25 72 GLN A O 1
ATOM 584 N N . LYS A 1 73 ? 7.214 9.864 -38.984 1.00 89.81 73 LYS A N 1
ATOM 585 C CA . LYS A 1 73 ? 6.675 10.886 -38.083 1.00 89.81 73 LYS A CA 1
ATOM 586 C C . LYS A 1 73 ? 6.787 10.468 -36.614 1.00 89.81 73 LYS A C 1
ATOM 588 O O . LYS A 1 73 ? 7.254 11.253 -35.802 1.00 89.81 73 LYS A O 1
ATOM 593 N N . ALA A 1 74 ? 6.419 9.231 -36.279 1.00 91.12 74 ALA A N 1
ATOM 594 C CA . ALA A 1 74 ? 6.524 8.732 -34.907 1.00 91.12 74 ALA A CA 1
ATOM 595 C C . ALA A 1 74 ? 7.974 8.739 -34.387 1.00 91.12 74 ALA A C 1
ATOM 597 O O . ALA A 1 74 ? 8.216 9.118 -33.244 1.00 91.12 74 ALA A O 1
ATOM 598 N N . LEU A 1 75 ? 8.936 8.371 -35.240 1.00 90.94 75 LEU A N 1
ATOM 599 C CA . LEU A 1 75 ? 10.362 8.443 -34.921 1.00 90.94 75 LEU A CA 1
ATOM 600 C C . LEU A 1 75 ? 10.835 9.890 -34.738 1.00 90.94 75 LEU A C 1
ATOM 602 O O . LEU A 1 75 ? 11.551 10.181 -33.785 1.00 90.94 75 LEU A O 1
ATOM 606 N N . HIS A 1 76 ? 10.426 10.793 -35.633 1.00 89.94 76 HIS A N 1
ATOM 607 C CA . HIS A 1 76 ? 10.717 12.220 -35.512 1.00 89.94 76 HIS A CA 1
ATOM 608 C C . HIS A 1 76 ? 10.212 12.774 -34.176 1.00 89.94 76 HIS A C 1
ATOM 610 O O . HIS A 1 76 ? 10.975 13.411 -33.455 1.00 89.94 76 HIS A O 1
ATOM 616 N N . ASP A 1 77 ? 8.953 12.500 -33.833 1.00 92.25 77 ASP A N 1
ATOM 617 C CA . ASP A 1 77 ? 8.324 13.004 -32.612 1.00 92.25 77 ASP A CA 1
ATOM 618 C C . ASP A 1 77 ? 9.023 12.450 -31.362 1.00 92.25 77 ASP A C 1
ATOM 620 O O . ASP A 1 77 ? 9.311 13.211 -30.441 1.00 92.25 77 ASP A O 1
ATOM 624 N N . PHE A 1 78 ? 9.395 11.164 -31.373 1.00 93.31 78 PHE A N 1
ATOM 625 C CA . PHE A 1 78 ? 10.172 10.541 -30.301 1.00 93.31 78 PHE A CA 1
ATOM 626 C C . PHE A 1 78 ? 11.544 11.205 -30.114 1.00 93.31 78 PHE A C 1
ATOM 628 O O . PHE A 1 78 ? 11.859 11.661 -29.018 1.00 93.31 78 PHE A O 1
ATOM 635 N N . ILE A 1 79 ? 12.343 11.330 -31.180 1.00 90.25 79 ILE A N 1
ATOM 636 C CA . ILE A 1 79 ? 13.685 11.933 -31.099 1.00 90.25 79 ILE A CA 1
ATOM 637 C C . ILE A 1 79 ? 13.593 13.399 -30.670 1.00 90.25 79 ILE A C 1
ATOM 639 O O . ILE A 1 79 ? 14.393 13.863 -29.857 1.00 90.25 79 ILE A O 1
ATOM 643 N N . MET A 1 80 ? 12.604 14.130 -31.182 1.00 89.44 80 MET A N 1
ATOM 644 C CA . MET A 1 80 ? 12.350 15.511 -30.791 1.00 89.44 80 MET A CA 1
ATOM 645 C C . MET A 1 80 ? 12.012 15.619 -29.307 1.00 89.44 80 MET A C 1
ATOM 647 O O . MET A 1 80 ? 12.626 16.421 -28.608 1.00 89.44 80 MET A O 1
ATOM 651 N N . GLU A 1 81 ? 11.089 14.804 -28.802 1.00 90.00 81 GLU A N 1
ATOM 652 C CA . GLU A 1 81 ? 10.725 14.800 -27.386 1.00 90.00 81 GLU A CA 1
ATOM 653 C C . GLU A 1 81 ? 11.931 14.448 -26.507 1.00 90.00 81 GLU A C 1
ATOM 655 O O . GLU A 1 81 ? 12.242 15.174 -25.562 1.00 90.00 81 GLU A O 1
ATOM 660 N N . THR A 1 82 ? 12.693 13.411 -26.857 1.00 88.19 82 THR A N 1
ATOM 661 C CA . THR A 1 82 ? 13.865 13.003 -26.081 1.00 88.19 82 THR A CA 1
ATOM 662 C C . THR A 1 82 ? 14.963 14.070 -26.096 1.00 88.19 82 THR A C 1
ATOM 664 O O . THR A 1 82 ? 15.421 14.489 -25.031 1.00 88.19 82 THR A O 1
ATOM 667 N N . CYS A 1 83 ? 15.379 14.557 -27.267 1.00 86.44 83 CYS A N 1
ATOM 668 C CA . CYS A 1 83 ? 16.507 15.483 -27.390 1.00 86.44 83 CYS A CA 1
ATOM 669 C C . CYS A 1 83 ? 16.171 16.913 -26.950 1.00 86.44 83 CYS A C 1
ATOM 671 O O . CYS A 1 83 ? 17.020 17.583 -26.361 1.00 86.44 83 CYS A O 1
ATOM 673 N N . VAL A 1 84 ? 14.954 17.401 -27.211 1.00 86.75 84 VAL A N 1
ATOM 674 C CA . VAL A 1 84 ? 14.563 18.786 -26.898 1.00 86.75 84 VAL A CA 1
ATOM 675 C C . VAL A 1 84 ? 14.178 18.940 -25.427 1.00 86.75 84 VAL A C 1
ATOM 677 O O . VAL A 1 84 ? 14.548 19.949 -24.814 1.00 86.75 84 VAL A O 1
ATOM 680 N N . CYS A 1 85 ? 13.479 17.964 -24.833 1.00 86.81 85 CYS A N 1
ATOM 681 C CA . CYS A 1 85 ? 13.119 18.012 -23.411 1.00 86.81 85 CYS A CA 1
ATOM 682 C C . CYS A 1 85 ? 14.351 17.835 -22.518 1.00 86.81 85 CYS A C 1
ATOM 684 O O . CYS A 1 85 ? 14.521 18.581 -21.553 1.00 86.81 85 CYS A O 1
ATOM 686 N N . HIS A 1 86 ? 15.263 16.931 -22.886 1.00 87.00 86 HIS A N 1
ATOM 687 C CA . HIS A 1 86 ? 16.485 16.667 -22.120 1.00 87.00 86 HIS A CA 1
ATOM 688 C C . HIS A 1 86 ? 17.705 17.452 -22.625 1.00 87.00 86 HIS A C 1
ATOM 690 O O . HIS A 1 86 ? 18.830 17.183 -22.210 1.00 87.00 86 HIS A O 1
ATOM 696 N N . HIS A 1 87 ? 17.507 18.470 -23.470 1.00 86.88 87 HIS A N 1
ATOM 697 C CA . HIS A 1 87 ? 18.587 19.258 -24.074 1.00 86.88 87 HIS A CA 1
ATOM 698 C C . HIS A 1 87 ? 19.618 19.760 -23.051 1.00 86.88 87 HIS A C 1
ATOM 700 O O . HIS A 1 87 ? 20.817 19.574 -23.234 1.00 86.88 87 HIS A O 1
ATOM 706 N N . ARG A 1 88 ? 19.162 20.354 -21.939 1.00 83.69 88 ARG A N 1
ATOM 707 C CA . ARG A 1 88 ? 20.056 20.880 -20.890 1.00 83.69 88 ARG A CA 1
ATOM 708 C C . ARG A 1 88 ? 20.906 19.788 -20.241 1.00 83.69 88 ARG A C 1
ATOM 710 O O . ARG A 1 88 ? 22.053 20.049 -19.894 1.00 83.69 88 ARG A O 1
ATOM 717 N N . LEU A 1 89 ? 20.350 18.586 -20.092 1.00 84.81 89 LEU A N 1
ATOM 718 C CA . LEU A 1 89 ? 21.051 17.439 -19.523 1.00 84.81 89 LEU A CA 1
ATOM 719 C C . LEU A 1 89 ? 22.141 16.948 -20.482 1.00 84.81 89 LEU A C 1
ATOM 721 O O . LEU A 1 89 ? 23.287 16.788 -20.067 1.00 84.81 89 LEU A O 1
ATOM 725 N N . TYR A 1 90 ? 21.808 16.807 -21.769 1.00 86.25 90 TYR A N 1
ATOM 726 C CA . TYR A 1 90 ? 22.785 16.462 -22.800 1.00 86.25 90 TYR A CA 1
ATOM 727 C C . TYR A 1 90 ? 23.896 17.512 -22.900 1.00 86.25 90 TYR A C 1
ATOM 729 O O . TYR A 1 90 ? 25.065 17.142 -22.904 1.00 86.25 90 TYR A O 1
ATOM 737 N N . GLN A 1 91 ? 23.578 18.812 -22.883 1.00 86.00 91 GLN A N 1
ATOM 738 C CA . GLN A 1 91 ? 24.600 19.867 -22.906 1.00 86.00 91 GLN A CA 1
ATOM 739 C C . GLN A 1 91 ? 25.517 19.828 -21.682 1.00 86.00 91 GLN A C 1
ATOM 741 O O . GLN A 1 91 ? 26.737 19.850 -21.838 1.00 86.00 91 GLN A O 1
ATOM 746 N N . ALA A 1 92 ? 24.954 19.732 -20.473 1.00 81.25 92 ALA A N 1
ATOM 747 C CA . ALA A 1 92 ? 25.737 19.672 -19.237 1.00 81.25 92 ALA A CA 1
ATOM 748 C C . ALA A 1 92 ? 26.726 18.497 -19.251 1.00 81.25 92 ALA A C 1
ATOM 750 O O . ALA A 1 92 ? 27.877 18.613 -18.828 1.00 81.25 92 ALA A O 1
ATOM 751 N N . PHE A 1 93 ? 26.290 17.366 -19.797 1.00 79.88 93 PHE A N 1
ATOM 752 C CA . PHE A 1 93 ? 27.095 16.164 -19.873 1.00 79.88 93 PHE A CA 1
ATOM 753 C C . PHE A 1 93 ? 28.143 16.193 -21.004 1.00 79.88 93 PHE A C 1
ATOM 755 O O . PHE A 1 93 ? 29.316 15.866 -20.788 1.00 79.88 93 PHE A O 1
ATOM 762 N N . LEU A 1 94 ? 27.751 16.611 -22.212 1.00 83.06 94 LEU A N 1
ATOM 763 C CA . LEU A 1 94 ? 28.620 16.649 -23.395 1.00 83.06 94 LEU A CA 1
ATOM 764 C C . LEU A 1 94 ? 29.710 17.720 -23.268 1.00 83.06 94 LEU A C 1
ATOM 766 O O . LEU A 1 94 ? 30.881 17.453 -23.575 1.00 83.06 94 LEU A O 1
ATOM 770 N N . ASN A 1 95 ? 29.354 18.902 -22.758 1.00 79.94 95 ASN A N 1
ATOM 771 C CA . ASN A 1 95 ? 30.284 20.018 -22.578 1.00 79.94 95 ASN A CA 1
ATOM 772 C C . ASN A 1 95 ? 31.220 19.807 -21.382 1.00 79.94 95 ASN A C 1
ATOM 774 O O . ASN A 1 95 ? 32.226 20.496 -21.269 1.00 79.94 95 ASN A O 1
ATOM 778 N N . GLY A 1 96 ? 30.948 18.823 -20.514 1.00 68.31 96 GLY A N 1
ATOM 779 C CA . GLY A 1 96 ? 31.761 18.554 -19.323 1.00 68.31 96 GLY A CA 1
ATOM 780 C C . GLY A 1 96 ? 31.686 19.657 -18.263 1.00 68.31 96 GLY A C 1
ATOM 781 O O . GLY A 1 96 ? 32.289 19.521 -17.202 1.00 68.31 96 GLY A O 1
ATOM 782 N N . GLU A 1 97 ? 30.923 20.717 -18.523 1.00 60.53 97 GLU A N 1
ATOM 783 C CA . GLU A 1 97 ? 30.576 21.742 -17.557 1.00 60.53 97 GLU A CA 1
ATOM 784 C C . GLU A 1 97 ? 29.359 21.287 -16.7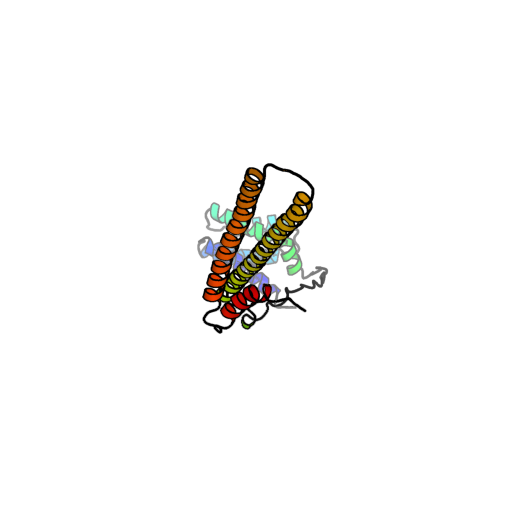65 1.00 60.53 97 GLU A C 1
ATOM 786 O O . GLU A 1 97 ? 28.223 21.713 -16.978 1.00 60.53 97 GLU A O 1
ATOM 791 N N . ILE A 1 98 ? 29.613 20.442 -15.773 1.00 56.78 98 ILE A N 1
ATOM 792 C CA . ILE A 1 98 ? 28.678 20.287 -14.668 1.00 56.78 98 ILE A CA 1
ATOM 793 C C . ILE A 1 98 ? 28.873 21.510 -13.757 1.00 56.78 98 ILE A C 1
ATOM 795 O O . ILE A 1 98 ? 29.297 21.407 -12.615 1.00 56.78 98 ILE A O 1
ATOM 799 N N . ASN A 1 99 ? 28.521 22.698 -14.262 1.00 50.88 99 ASN A N 1
ATOM 800 C CA . ASN A 1 99 ? 28.220 23.875 -13.442 1.00 50.88 99 ASN A CA 1
ATOM 801 C C . ASN A 1 99 ? 26.851 23.702 -12.748 1.00 50.88 99 ASN A C 1
ATOM 803 O O . ASN A 1 99 ? 26.167 24.675 -12.425 1.00 50.88 99 ASN A O 1
ATOM 807 N N . LEU A 1 100 ? 26.418 22.456 -12.512 1.00 57.41 100 LEU A N 1
ATOM 808 C CA . LEU A 1 100 ? 25.405 22.178 -11.513 1.00 57.41 100 LEU A CA 1
ATOM 809 C C . LEU A 1 100 ? 26.079 22.532 -10.196 1.00 57.41 100 LEU A C 1
ATOM 811 O O . LEU A 1 100 ? 26.875 21.757 -9.672 1.00 57.41 100 LEU A O 1
ATOM 815 N N . LYS A 1 101 ? 25.801 23.737 -9.691 1.00 55.09 101 LYS A N 1
ATOM 816 C CA . LYS A 1 101 ? 26.001 24.049 -8.279 1.00 55.09 101 LYS A CA 1
ATOM 817 C C . LYS A 1 101 ? 25.327 22.903 -7.542 1.00 55.09 101 LYS A C 1
ATOM 819 O O . LYS A 1 101 ? 24.102 22.818 -7.548 1.00 55.09 101 LYS A O 1
ATOM 824 N N . HIS A 1 102 ? 26.122 21.955 -7.059 1.00 54.28 102 HIS A N 1
ATOM 825 C CA . HIS A 1 102 ? 25.625 20.779 -6.378 1.00 54.28 102 HIS A CA 1
ATOM 826 C C . HIS A 1 102 ? 25.015 21.318 -5.091 1.00 54.28 102 HIS A C 1
ATOM 828 O O . HIS A 1 102 ? 25.718 21.574 -4.115 1.00 54.28 102 HIS A O 1
ATOM 834 N N . THR A 1 103 ? 23.718 21.619 -5.119 1.00 55.62 103 THR A N 1
ATOM 835 C CA . THR A 1 103 ? 22.983 21.996 -3.925 1.00 55.62 103 THR A CA 1
ATOM 836 C C . THR A 1 103 ? 22.903 20.718 -3.111 1.00 55.62 103 THR A C 1
ATOM 838 O O . THR A 1 103 ? 22.007 19.901 -3.299 1.00 55.62 103 THR A O 1
ATOM 841 N N . HIS A 1 104 ? 23.914 20.484 -2.275 1.00 58.50 104 HIS A N 1
ATOM 842 C CA . HIS A 1 104 ? 23.884 19.441 -1.265 1.00 58.50 104 HIS A CA 1
ATOM 843 C C . HIS A 1 104 ? 22.817 19.836 -0.246 1.00 58.50 104 HIS A C 1
ATOM 845 O O . HIS A 1 104 ? 23.098 20.429 0.790 1.00 58.50 104 HIS A O 1
ATOM 851 N N . SER A 1 105 ? 21.562 19.553 -0.575 1.00 61.94 105 SER A N 1
ATOM 852 C CA . SER A 1 105 ? 20.474 19.587 0.384 1.00 61.94 105 SER A CA 1
ATOM 853 C C . SER A 1 105 ? 20.582 18.313 1.209 1.00 61.94 105 SER A C 1
ATOM 855 O O . SER A 1 105 ? 20.252 17.226 0.739 1.00 61.94 105 SER A O 1
ATOM 857 N N . HIS A 1 106 ? 21.106 18.439 2.428 1.00 65.69 106 HIS A N 1
ATOM 858 C CA . HIS A 1 106 ? 21.014 17.378 3.420 1.00 65.69 106 HIS A CA 1
ATOM 859 C C . HIS A 1 106 ? 19.546 17.272 3.838 1.00 65.69 106 HIS A C 1
ATOM 861 O O . HIS A 1 106 ? 19.050 18.093 4.606 1.00 65.69 106 HIS A O 1
ATOM 867 N N . LEU A 1 107 ? 18.826 16.328 3.236 1.00 75.62 107 LEU A N 1
ATOM 868 C CA . LEU A 1 107 ? 17.459 16.015 3.617 1.00 75.62 107 LEU A CA 1
ATOM 869 C C . LEU A 1 107 ? 17.518 14.914 4.675 1.00 75.62 107 LEU A C 1
ATOM 871 O O . LEU A 1 107 ? 17.793 13.757 4.358 1.00 75.62 107 LEU A O 1
ATOM 875 N N . GLU A 1 108 ? 17.274 15.277 5.929 1.00 79.31 108 GLU A N 1
ATOM 876 C CA . GLU A 1 108 ? 17.040 14.299 6.985 1.00 79.31 108 GLU A CA 1
ATOM 877 C C . GLU A 1 108 ? 15.673 13.655 6.741 1.00 79.31 108 GLU A C 1
ATOM 879 O O . GLU A 1 108 ? 14.620 14.236 7.000 1.00 79.31 108 GLU A O 1
ATOM 884 N N . ILE A 1 109 ? 15.682 12.454 6.168 1.00 80.62 109 ILE A N 1
ATOM 885 C CA . ILE A 1 109 ? 14.474 11.650 6.019 1.00 80.62 109 ILE A CA 1
ATOM 886 C C . ILE A 1 109 ? 14.245 10.962 7.363 1.00 80.62 109 ILE A C 1
ATOM 888 O O . ILE A 1 109 ? 14.924 9.991 7.696 1.00 80.62 109 ILE A O 1
ATOM 892 N N . CYS A 1 110 ? 13.294 11.464 8.150 1.00 80.75 110 CYS A N 1
ATOM 893 C CA . CYS A 1 110 ? 12.838 10.755 9.338 1.00 80.75 110 CYS A CA 1
ATOM 894 C C . CYS A 1 110 ? 12.127 9.470 8.897 1.00 80.75 110 CYS A C 1
ATOM 896 O O . CYS A 1 110 ? 11.013 9.516 8.372 1.00 80.75 110 CYS A O 1
ATOM 898 N N . ALA A 1 111 ? 12.770 8.321 9.097 1.00 81.44 111 ALA A N 1
ATOM 899 C CA . ALA A 1 111 ? 12.102 7.042 8.922 1.00 81.44 111 ALA A CA 1
ATOM 900 C C . ALA A 1 111 ? 10.980 6.909 9.970 1.00 81.44 111 ALA A C 1
ATOM 902 O O . ALA A 1 111 ? 11.171 7.321 11.121 1.00 81.44 111 ALA A O 1
ATOM 903 N N . PRO A 1 112 ? 9.815 6.345 9.605 1.00 82.81 112 PRO A N 1
ATOM 904 C CA . PRO A 1 112 ? 8.806 6.001 10.594 1.00 82.81 112 PRO A CA 1
ATOM 905 C C . PRO A 1 112 ? 9.414 5.054 11.642 1.00 82.81 112 PRO A C 1
ATOM 907 O O . PRO A 1 112 ? 10.303 4.263 11.306 1.00 82.81 112 PRO A O 1
ATOM 910 N N . PRO A 1 113 ? 8.960 5.123 12.907 1.00 84.88 113 PRO A N 1
ATOM 911 C CA . PRO A 1 113 ? 9.438 4.212 13.937 1.00 84.88 113 PRO A CA 1
ATOM 912 C C . PRO A 1 113 ? 9.219 2.767 13.485 1.00 84.88 113 PRO A C 1
ATOM 914 O O . PRO A 1 113 ? 8.175 2.440 12.913 1.00 84.88 113 PRO A O 1
ATOM 917 N N . CYS A 1 114 ? 10.211 1.909 13.729 1.00 83.75 114 CYS A N 1
ATOM 918 C CA . CYS A 1 114 ? 10.094 0.495 13.400 1.00 83.75 114 CYS A CA 1
ATOM 919 C C . CYS A 1 114 ? 8.868 -0.093 14.115 1.00 83.75 114 CYS A C 1
ATOM 921 O O . CYS A 1 114 ? 8.717 0.125 15.322 1.00 83.75 114 CYS A O 1
ATOM 923 N N . PRO A 1 115 ? 7.993 -0.825 13.404 1.00 88.00 115 PRO A N 1
ATOM 924 C CA . PRO A 1 115 ? 6.872 -1.489 14.044 1.00 88.00 115 PRO A CA 1
ATOM 925 C C . PRO A 1 115 ? 7.390 -2.495 15.075 1.00 88.00 115 PRO A C 1
ATOM 927 O O . PRO A 1 115 ? 8.448 -3.105 14.892 1.00 88.00 115 PRO A O 1
ATOM 930 N N . LEU A 1 116 ? 6.631 -2.662 16.157 1.00 87.88 116 LEU A N 1
ATOM 931 C CA . LEU A 1 116 ? 6.950 -3.647 17.182 1.00 87.88 116 LEU A CA 1
ATOM 932 C C . LEU A 1 116 ? 6.907 -5.071 16.597 1.00 87.88 116 LEU A C 1
ATOM 934 O O . LEU A 1 116 ? 6.149 -5.332 15.654 1.00 87.88 116 LEU A O 1
ATOM 938 N N . PRO A 1 117 ? 7.702 -6.004 17.145 1.00 90.00 117 PRO A N 1
ATOM 939 C CA . PRO A 1 117 ? 7.655 -7.408 16.765 1.00 90.00 117 PRO A CA 1
ATOM 940 C C . PRO A 1 117 ? 6.243 -7.999 16.869 1.00 90.00 117 PRO A C 1
ATOM 942 O O . PRO A 1 117 ? 5.513 -7.741 17.824 1.00 90.00 117 PRO A O 1
ATOM 945 N N . LEU A 1 118 ? 5.879 -8.884 15.935 1.00 87.56 118 LEU A N 1
ATOM 946 C CA . LEU A 1 118 ? 4.557 -9.528 15.925 1.00 87.56 118 LEU A CA 1
ATOM 947 C C . LEU A 1 118 ? 4.281 -10.361 17.189 1.00 87.56 118 LEU A C 1
ATOM 949 O O . LEU A 1 118 ? 3.126 -10.538 17.559 1.00 87.56 118 LEU A O 1
ATOM 953 N N . CYS A 1 119 ? 5.322 -10.841 17.876 1.00 86.56 119 CYS A N 1
ATOM 954 C CA . CYS A 1 119 ? 5.180 -11.551 19.149 1.00 86.56 119 CYS A CA 1
ATOM 955 C C . CYS A 1 119 ? 4.626 -10.679 20.287 1.00 86.56 119 CYS A C 1
ATOM 957 O O . CYS A 1 119 ? 4.138 -11.222 21.272 1.00 86.56 119 CYS A O 1
ATOM 959 N N . GLU A 1 120 ? 4.693 -9.352 20.159 1.00 88.50 120 GLU A N 1
ATOM 960 C CA . GLU A 1 120 ? 4.051 -8.404 21.078 1.00 88.50 120 GLU A CA 1
ATOM 961 C C . GLU A 1 120 ? 2.591 -8.113 20.687 1.00 88.50 120 GLU A C 1
ATOM 963 O O . GLU A 1 120 ? 1.853 -7.461 21.427 1.00 88.50 120 GLU A O 1
ATOM 968 N N . GLY A 1 121 ? 2.153 -8.604 19.525 1.00 88.62 121 GLY A N 1
ATOM 969 C CA . GLY A 1 121 ? 0.778 -8.499 19.065 1.00 88.62 121 GLY A CA 1
ATOM 970 C C . GLY A 1 121 ? -0.172 -9.349 19.905 1.00 88.62 121 GLY A C 1
ATOM 971 O O . GLY A 1 121 ? 0.157 -10.443 20.360 1.00 88.62 121 GLY A O 1
ATOM 972 N N . THR A 1 122 ? -1.394 -8.852 20.088 1.00 88.25 122 THR A N 1
ATOM 973 C CA . THR A 1 122 ? -2.488 -9.654 20.646 1.00 88.25 122 THR A CA 1
ATOM 974 C C . THR A 1 122 ? -3.218 -10.352 19.507 1.00 88.25 122 THR A C 1
ATOM 976 O O . THR A 1 122 ? -3.550 -9.722 18.505 1.00 88.25 122 THR A O 1
ATOM 979 N N 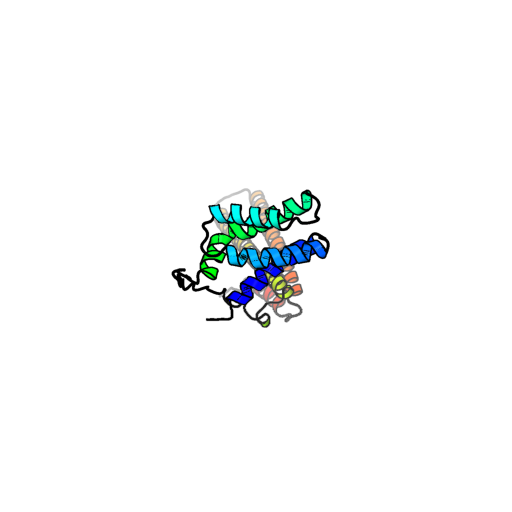. ASP A 1 123 ? -3.480 -11.647 19.666 1.00 91.62 123 ASP A N 1
ATOM 980 C CA . ASP A 1 123 ? -4.303 -12.407 18.728 1.00 91.62 123 ASP A CA 1
ATOM 981 C C . ASP A 1 123 ? -5.705 -11.786 18.583 1.00 91.62 123 ASP A C 1
ATOM 983 O O . ASP A 1 123 ? -6.303 -11.332 19.563 1.00 91.62 123 ASP A O 1
ATOM 987 N N . VAL A 1 124 ? -6.240 -11.783 17.359 1.00 92.25 124 VAL A N 1
ATOM 988 C CA . VAL A 1 124 ? -7.510 -11.116 17.035 1.00 92.25 124 VAL A CA 1
ATOM 989 C C . VAL A 1 124 ? -8.662 -11.687 17.860 1.00 92.25 124 VAL A C 1
ATOM 991 O O . VAL A 1 124 ? -9.408 -10.920 18.466 1.00 92.25 124 VAL A O 1
ATOM 994 N N . ALA A 1 125 ? -8.758 -13.014 17.987 1.00 91.69 125 ALA A N 1
ATOM 995 C CA . ALA A 1 125 ? -9.821 -13.644 18.768 1.00 91.69 125 ALA A CA 1
ATOM 996 C C . ALA A 1 125 ? -9.687 -13.319 20.266 1.00 91.69 125 ALA A C 1
ATOM 998 O O . ALA A 1 125 ? -10.682 -13.128 20.973 1.00 91.69 125 ALA A O 1
ATOM 999 N N . THR A 1 126 ? -8.452 -13.199 20.762 1.00 90.56 126 THR A N 1
ATOM 1000 C CA . THR A 1 126 ? -8.190 -12.757 22.140 1.00 90.56 126 THR A CA 1
ATOM 1001 C C . THR A 1 126 ? -8.616 -11.304 22.357 1.00 90.56 126 THR A C 1
ATOM 1003 O O . THR A 1 126 ? -9.248 -10.996 23.371 1.00 90.56 126 THR A O 1
ATOM 1006 N N . MET A 1 127 ? -8.319 -10.417 21.408 1.00 92.75 127 MET A N 1
ATOM 1007 C CA . MET A 1 127 ? -8.701 -9.006 21.467 1.00 92.75 127 MET A CA 1
ATOM 1008 C C . MET A 1 127 ? -10.227 -8.829 21.426 1.00 92.75 127 MET A C 1
ATOM 1010 O O . MET A 1 127 ? -10.783 -8.108 22.257 1.00 92.75 127 MET A O 1
ATOM 1014 N N . GLU A 1 128 ? -10.916 -9.530 20.523 1.00 94.12 128 GLU A N 1
ATOM 1015 C CA . GLU A 1 128 ? -12.382 -9.532 20.422 1.00 94.12 128 GLU A CA 1
ATOM 1016 C C . GLU A 1 128 ? -13.027 -10.022 21.721 1.00 94.12 128 GLU A C 1
ATOM 1018 O O . GLU A 1 128 ? -13.902 -9.363 22.286 1.00 94.12 128 GLU A O 1
ATOM 1023 N N . LYS A 1 129 ? -12.526 -11.131 22.277 1.00 92.38 129 LYS A N 1
ATOM 1024 C CA . LYS A 1 129 ? -12.979 -11.648 23.572 1.00 92.38 129 LYS A CA 1
ATOM 1025 C C . LYS A 1 129 ? -12.794 -10.626 24.697 1.00 92.38 129 LYS A C 1
ATOM 1027 O O . LYS A 1 129 ? -13.681 -10.463 25.535 1.00 92.38 129 LYS A O 1
ATOM 1032 N N . GLN A 1 130 ? -11.654 -9.936 24.741 1.00 91.94 130 GLN A N 1
ATOM 1033 C CA . GLN A 1 130 ? -11.392 -8.892 25.736 1.00 91.94 130 GLN A CA 1
ATOM 1034 C C . GLN A 1 130 ? -12.305 -7.673 25.563 1.00 91.94 130 GLN A C 1
ATOM 1036 O O . GLN A 1 130 ? -12.695 -7.066 26.562 1.00 91.94 130 GLN A O 1
ATOM 1041 N N . GLN A 1 131 ? -12.651 -7.306 24.328 1.00 94.06 131 GLN A N 1
ATOM 1042 C CA . GLN A 1 131 ? -13.606 -6.236 24.040 1.00 94.06 131 GLN A CA 1
ATOM 1043 C C . GLN A 1 131 ? -15.002 -6.595 24.565 1.00 94.06 131 GLN A C 1
ATOM 1045 O O . GLN A 1 131 ? -15.548 -5.857 25.384 1.00 94.06 131 GLN A O 1
ATOM 1050 N N . VAL A 1 132 ? -15.517 -7.778 24.213 1.00 93.81 132 VAL A N 1
ATOM 1051 C CA . VAL A 1 132 ? -16.823 -8.262 24.694 1.00 93.81 132 VAL A CA 1
ATOM 1052 C C . VAL A 1 132 ? -16.853 -8.354 26.225 1.00 93.81 132 VAL A C 1
ATOM 1054 O O . VAL A 1 132 ? -17.824 -7.952 26.864 1.00 93.81 132 VAL A O 1
ATOM 1057 N N . LEU A 1 133 ? -15.772 -8.828 26.858 1.00 94.44 133 LEU A N 1
ATOM 1058 C CA . LEU A 1 133 ? -15.676 -8.870 28.321 1.00 94.44 133 LEU A CA 1
ATOM 1059 C C . LEU A 1 133 ? -15.678 -7.477 28.967 1.00 94.44 133 LEU A C 1
ATOM 1061 O O . LEU A 1 133 ? -16.197 -7.338 30.076 1.00 94.44 133 LEU A O 1
ATOM 1065 N N . ARG A 1 134 ? -15.096 -6.457 28.325 1.00 94.00 134 ARG A N 1
ATOM 1066 C CA . ARG A 1 134 ? -15.137 -5.071 28.824 1.00 94.00 134 ARG A CA 1
ATOM 1067 C C . ARG A 1 134 ? -16.551 -4.503 28.765 1.00 94.00 134 ARG A C 1
ATOM 1069 O O . ARG A 1 134 ? -16.998 -3.929 29.754 1.00 94.00 134 ARG A O 1
ATOM 1076 N N . GLU A 1 135 ? -17.259 -4.723 27.664 1.00 95.19 135 GLU A N 1
ATOM 1077 C CA . GLU A 1 135 ? -18.650 -4.286 27.490 1.00 95.19 135 GLU A CA 1
ATOM 1078 C C . GLU A 1 135 ? -19.586 -4.961 28.498 1.00 95.19 135 GLU A C 1
ATOM 1080 O O . GLU A 1 135 ? -20.354 -4.284 29.180 1.00 95.19 135 GLU A O 1
ATOM 1085 N N . LEU A 1 136 ? -19.455 -6.279 28.685 1.00 93.75 136 LEU A N 1
ATOM 1086 C CA . LEU A 1 136 ? -20.237 -7.009 29.686 1.00 93.75 136 LEU A CA 1
ATOM 1087 C C . LEU A 1 136 ? -19.963 -6.517 31.111 1.00 93.75 136 LEU A C 1
ATOM 1089 O O . LEU A 1 136 ? -20.899 -6.385 31.893 1.00 93.75 136 LEU A O 1
ATOM 1093 N N . LYS A 1 137 ? -18.705 -6.213 31.457 1.00 92.50 137 LYS A N 1
ATOM 1094 C CA . LYS A 1 137 ? -18.360 -5.650 32.773 1.00 92.50 137 LYS A CA 1
ATOM 1095 C C . LYS A 1 137 ? -18.941 -4.251 32.982 1.00 92.50 137 LYS A C 1
ATOM 1097 O O . LYS A 1 137 ? -19.343 -3.936 34.099 1.00 92.50 137 LYS A O 1
ATOM 1102 N N . ALA A 1 138 ? -18.981 -3.423 31.940 1.00 95.00 138 ALA A N 1
ATOM 1103 C CA . ALA A 1 138 ? -19.603 -2.104 32.012 1.00 95.00 138 ALA A CA 1
ATOM 1104 C C . ALA A 1 138 ? -21.119 -2.222 32.237 1.00 95.00 138 ALA A C 1
ATOM 1106 O O . ALA A 1 138 ? -21.646 -1.593 33.152 1.00 95.00 138 ALA A O 1
ATOM 1107 N N . ALA A 1 139 ? -21.792 -3.100 31.485 1.00 94.06 139 ALA A N 1
ATOM 1108 C CA . ALA A 1 139 ? -23.218 -3.374 31.656 1.00 94.06 139 ALA A CA 1
ATOM 1109 C C . ALA A 1 139 ? -23.545 -3.977 33.040 1.00 94.06 139 ALA A C 1
ATOM 1111 O O . ALA A 1 139 ? -24.537 -3.601 33.660 1.00 94.06 139 ALA A O 1
ATOM 1112 N N . ASP A 1 140 ? -22.700 -4.877 33.559 1.00 92.19 140 ASP A N 1
ATOM 1113 C CA . ASP A 1 140 ? -22.819 -5.438 34.916 1.00 92.19 140 ASP A CA 1
ATOM 1114 C C . ASP A 1 140 ? -22.741 -4.333 35.983 1.00 92.19 140 ASP A C 1
ATOM 1116 O O . ASP A 1 140 ? -23.570 -4.283 36.893 1.00 92.19 140 ASP A O 1
ATOM 1120 N N . ALA A 1 141 ? -21.785 -3.408 35.850 1.00 93.81 141 ALA A N 1
ATOM 1121 C CA . ALA A 1 141 ? -21.629 -2.280 36.765 1.00 93.81 141 ALA A CA 1
ATOM 1122 C C . ALA A 1 141 ? -22.824 -1.311 36.711 1.00 93.81 141 ALA A C 1
ATOM 1124 O O . ALA A 1 141 ? -23.307 -0.875 37.758 1.00 93.81 141 ALA A O 1
ATOM 1125 N N . GLU A 1 142 ? -23.333 -1.017 35.513 1.00 94.81 142 GLU A N 1
ATOM 1126 C CA . GLU A 1 142 ? -24.524 -0.187 35.320 1.00 94.81 142 GLU A CA 1
ATOM 1127 C C . GLU A 1 142 ? -25.757 -0.820 35.979 1.00 94.81 142 GLU A C 1
ATOM 1129 O O . GLU A 1 142 ? -26.445 -0.169 36.767 1.00 94.81 142 GLU A O 1
ATOM 1134 N N . LYS A 1 143 ? -25.998 -2.118 35.749 1.00 92.12 143 LYS A N 1
ATOM 1135 C CA . LYS A 1 143 ? -27.131 -2.838 36.354 1.00 92.12 143 LYS A CA 1
ATOM 1136 C C . LYS A 1 143 ? -27.028 -2.929 37.871 1.00 92.12 143 LYS A C 1
ATOM 1138 O O . LYS A 1 143 ? -28.028 -2.748 38.561 1.00 92.12 143 LYS A O 1
ATOM 1143 N N . MET A 1 144 ? -25.828 -3.140 38.407 1.00 91.81 144 MET A N 1
ATOM 1144 C CA . MET A 1 144 ? -25.589 -3.085 39.852 1.00 91.81 144 MET A CA 1
ATOM 1145 C C . MET A 1 144 ? -25.916 -1.707 40.442 1.00 91.81 144 MET A C 1
ATOM 1147 O O . MET A 1 144 ? -26.508 -1.636 41.522 1.00 91.81 144 MET A O 1
ATOM 1151 N N . SER A 1 145 ? -25.558 -0.621 39.748 1.00 92.75 145 SER A N 1
ATOM 1152 C CA . SER A 1 145 ? -25.897 0.738 40.185 1.00 92.75 145 SER A CA 1
ATOM 1153 C C . SER A 1 145 ? -27.401 0.995 40.132 1.00 92.75 145 SER A C 1
ATOM 1155 O O . SER A 1 145 ? -27.940 1.632 41.034 1.00 92.75 145 SER A O 1
ATOM 1157 N N . GLU A 1 146 ? -28.086 0.485 39.110 1.00 93.81 146 GLU A N 1
ATOM 1158 C CA . GLU A 1 146 ? -29.536 0.629 38.982 1.00 93.81 146 GLU A CA 1
ATOM 1159 C C . GLU A 1 146 ? -30.273 -0.102 40.110 1.00 93.81 146 GLU A C 1
ATOM 1161 O O . GLU A 1 146 ? -31.143 0.476 40.755 1.00 93.81 146 GLU A O 1
ATOM 1166 N N . ILE A 1 147 ? -29.866 -1.334 40.431 1.00 91.38 147 ILE A N 1
ATOM 1167 C CA . ILE A 1 147 ? -30.418 -2.082 41.572 1.00 91.38 147 ILE A CA 1
ATOM 1168 C C . ILE A 1 147 ? -30.202 -1.309 42.876 1.00 91.38 147 ILE A C 1
ATOM 1170 O O . ILE A 1 147 ? -31.114 -1.205 43.694 1.00 91.38 147 ILE A O 1
ATOM 1174 N N . HIS A 1 148 ? -29.009 -0.745 43.081 1.00 92.44 148 HIS A N 1
ATOM 1175 C CA . HIS A 1 148 ? -28.734 0.073 44.260 1.00 92.44 148 HIS A CA 1
ATOM 1176 C C . HIS A 1 148 ? -29.648 1.307 44.322 1.00 92.44 148 HIS A C 1
ATOM 1178 O O . HIS A 1 148 ? -30.198 1.616 45.377 1.00 92.44 148 HIS A O 1
ATOM 1184 N N . ARG A 1 149 ? -29.850 1.994 43.194 1.00 94.00 149 ARG A N 1
ATOM 1185 C CA . ARG A 1 149 ? -30.739 3.158 43.095 1.00 94.00 149 ARG A CA 1
ATOM 1186 C C . ARG A 1 149 ? -32.189 2.792 43.418 1.00 94.00 149 ARG A C 1
ATOM 1188 O O . ARG A 1 149 ? -32.824 3.501 44.191 1.00 94.00 149 ARG A O 1
ATOM 1195 N N . LEU A 1 150 ? -32.694 1.686 42.870 1.00 91.00 150 LEU A N 1
ATOM 1196 C CA . LEU A 1 150 ? -34.049 1.193 43.141 1.00 91.00 150 LEU A CA 1
ATOM 1197 C C . LEU A 1 150 ? -34.242 0.851 44.625 1.00 91.00 150 LEU A C 1
ATOM 1199 O O . LEU A 1 150 ? -35.274 1.190 45.201 1.00 91.00 150 LEU A O 1
ATOM 1203 N N . LYS A 1 151 ? -33.229 0.258 45.269 1.00 88.94 151 LYS A N 1
ATOM 1204 C CA . LYS A 1 151 ? -33.254 -0.035 46.710 1.00 88.94 151 LYS A CA 1
ATOM 1205 C C . LYS A 1 151 ? -33.308 1.218 47.575 1.00 88.94 151 LYS A C 1
ATOM 1207 O O . LYS A 1 151 ? -34.120 1.277 48.498 1.00 88.94 151 LYS A O 1
ATOM 1212 N N . GLU A 1 152 ? -32.468 2.213 47.293 1.00 90.56 152 GLU A N 1
ATOM 1213 C CA . GLU A 1 152 ? -32.512 3.468 48.049 1.00 90.56 152 GLU A CA 1
ATOM 1214 C C . GLU A 1 152 ? -33.823 4.221 47.792 1.00 90.56 152 GLU A C 1
ATOM 1216 O O . GLU A 1 152 ? -34.433 4.687 48.748 1.00 90.56 152 GLU A O 1
ATOM 1221 N N . GLN A 1 153 ? -34.343 4.226 46.559 1.00 89.50 153 GLN A N 1
ATOM 1222 C CA . GLN A 1 153 ? -35.656 4.802 46.253 1.00 89.50 153 GLN A CA 1
ATOM 1223 C C . GLN A 1 153 ? -36.783 4.126 47.054 1.00 89.50 153 GLN A C 1
ATOM 1225 O O . GLN A 1 153 ? -37.617 4.819 47.637 1.00 89.50 153 GLN A O 1
ATOM 1230 N N . ALA A 1 154 ? -36.805 2.790 47.128 1.00 85.94 154 ALA A N 1
ATOM 1231 C CA . ALA A 1 154 ? -37.791 2.059 47.929 1.00 85.94 154 ALA A CA 1
ATOM 1232 C C . ALA A 1 154 ? -37.716 2.450 49.415 1.00 85.94 154 ALA A C 1
ATOM 1234 O O . ALA A 1 154 ? -38.731 2.669 50.074 1.00 85.94 154 ALA A O 1
ATOM 1235 N N . LYS A 1 155 ? -36.498 2.572 49.948 1.00 85.31 155 LYS A N 1
ATOM 1236 C CA . LYS A 1 155 ? -36.243 2.948 51.343 1.00 85.31 155 LYS A CA 1
ATOM 1237 C C . LYS A 1 155 ? -36.613 4.405 51.641 1.00 85.31 155 LYS A C 1
ATOM 1239 O O . LYS A 1 155 ? -37.158 4.692 52.707 1.00 85.31 155 LYS A O 1
ATOM 1244 N N . GLU A 1 156 ? -36.340 5.325 50.725 1.00 86.06 156 GLU A N 1
ATOM 1245 C CA . GLU A 1 156 ? -36.730 6.733 50.839 1.00 86.06 156 GLU A CA 1
ATOM 1246 C C . GLU A 1 156 ? -38.251 6.894 50.807 1.00 86.06 156 GLU A C 1
ATOM 1248 O O . GLU A 1 156 ? -38.797 7.612 51.641 1.00 86.06 156 GLU A O 1
ATOM 1253 N N . GLN A 1 157 ? -38.949 6.171 49.927 1.00 82.00 157 GLN A N 1
ATOM 1254 C CA . GLN A 1 157 ? -40.413 6.177 49.890 1.00 82.00 157 GLN A CA 1
ATOM 1255 C C . GLN A 1 157 ? -41.003 5.657 51.203 1.00 82.00 157 GLN A C 1
ATOM 1257 O O . GLN A 1 157 ? -41.779 6.365 51.843 1.00 82.00 157 GLN A O 1
ATOM 1262 N N . LEU A 1 158 ? -40.531 4.505 51.693 1.00 78.75 158 LEU A N 1
ATOM 1263 C CA . LEU A 1 158 ? -40.973 3.951 52.977 1.00 78.75 158 LEU A CA 1
ATOM 1264 C C . LEU A 1 158 ? -40.723 4.909 54.157 1.00 78.75 158 LEU A C 1
ATOM 1266 O O . LEU A 1 158 ? -41.566 5.035 55.046 1.00 78.75 158 LEU A O 1
ATOM 1270 N N . THR A 1 159 ? -39.580 5.601 54.192 1.00 80.38 159 THR A N 1
ATOM 1271 C CA . THR A 1 159 ? -39.255 6.529 55.294 1.00 80.38 159 THR A CA 1
ATOM 1272 C C . THR A 1 159 ? -40.018 7.854 55.205 1.00 80.38 159 THR A C 1
ATOM 1274 O O . THR A 1 159 ? -40.530 8.318 56.227 1.00 80.38 159 THR A O 1
ATOM 1277 N N . ALA A 1 160 ? -40.165 8.437 54.012 1.00 78.94 160 ALA A N 1
ATOM 1278 C CA . ALA A 1 160 ? -40.974 9.635 53.785 1.00 78.94 160 ALA A CA 1
ATOM 1279 C C . ALA A 1 160 ? -42.455 9.393 54.121 1.00 78.94 160 ALA A C 1
ATOM 1281 O O . ALA A 1 160 ? -43.127 10.253 54.692 1.00 78.94 160 ALA A O 1
ATOM 1282 N N . GLU A 1 161 ? -42.961 8.197 53.830 1.00 68.94 161 GLU A N 1
ATOM 1283 C CA . GLU A 1 161 ? -44.339 7.795 54.114 1.00 68.94 161 GLU A CA 1
ATOM 1284 C C . GLU A 1 161 ? -44.590 7.561 55.610 1.00 68.94 161 GLU A C 1
ATOM 1286 O O . GLU A 1 161 ? -45.616 8.003 56.139 1.00 68.94 161 GLU A O 1
ATOM 1291 N N . LEU A 1 162 ? -43.641 6.951 56.333 1.00 69.62 162 LEU A N 1
ATOM 1292 C CA . LEU A 1 162 ? -43.695 6.854 57.799 1.00 69.62 162 LEU A CA 1
ATOM 1293 C C . LEU A 1 162 ? -43.774 8.243 58.451 1.00 69.62 162 LEU A C 1
ATOM 1295 O O . LEU A 1 162 ? -44.548 8.443 59.385 1.00 69.62 162 LEU A O 1
ATOM 1299 N N . GLN A 1 163 ? -43.039 9.223 57.924 1.00 70.38 163 GLN A N 1
ATOM 1300 C CA . GLN A 1 163 ? -43.088 10.607 58.404 1.00 70.38 163 GLN A CA 1
ATOM 1301 C C . GLN A 1 163 ? -44.394 11.323 58.020 1.00 70.38 163 GLN A C 1
ATOM 1303 O O . GLN A 1 163 ? -44.958 12.050 58.837 1.00 70.38 163 GLN A O 1
ATOM 1308 N N . ALA A 1 164 ? -44.914 11.102 56.808 1.00 67.75 164 ALA A N 1
ATOM 1309 C CA . ALA A 1 164 ? -46.142 11.740 56.324 1.00 67.75 164 ALA A CA 1
ATOM 1310 C C . ALA A 1 164 ? -47.427 11.188 56.977 1.00 67.75 164 ALA A C 1
ATOM 1312 O O . ALA A 1 164 ? -48.417 11.914 57.121 1.00 67.75 164 ALA A O 1
ATOM 1313 N N . SER A 1 165 ? -47.419 9.915 57.381 1.00 63.25 165 SER A N 1
ATOM 1314 C CA . SER A 1 165 ? -48.543 9.252 58.059 1.00 63.25 165 SER A CA 1
ATOM 1315 C C . SER A 1 165 ? -48.698 9.674 59.528 1.00 63.25 165 SER A C 1
ATOM 1317 O O . SER A 1 165 ? -49.802 9.595 60.069 1.00 63.25 165 SER A O 1
ATOM 1319 N N . LEU A 1 166 ? -47.645 10.227 60.148 1.00 60.75 166 LEU A N 1
ATOM 1320 C CA . LEU A 1 166 ? -47.602 10.614 61.566 1.00 60.75 166 LEU A CA 1
ATOM 1321 C C . LEU A 1 166 ? -48.505 11.811 61.948 1.00 60.75 166 LEU A C 1
ATOM 1323 O O . LEU A 1 166 ? -48.448 12.282 63.081 1.00 60.75 166 LEU A O 1
ATOM 1327 N N . GLY A 1 167 ? -49.347 12.313 61.036 1.00 57.28 167 GLY A N 1
ATOM 1328 C CA . GLY A 1 167 ? -50.167 13.503 61.286 1.00 57.28 167 GLY A CA 1
ATOM 1329 C C . GLY A 1 167 ? -51.501 13.616 60.543 1.00 57.28 167 GLY A C 1
ATOM 1330 O O . GLY A 1 167 ? -52.134 14.666 60.642 1.00 57.28 167 GLY A O 1
ATOM 1331 N N . LYS A 1 168 ? -51.970 12.603 59.793 1.00 59.47 168 LYS A N 1
ATOM 1332 C CA . LYS A 1 168 ? -53.202 12.733 58.983 1.00 59.47 168 LYS A CA 1
ATOM 1333 C C . LYS A 1 168 ? -54.170 11.555 59.151 1.00 59.47 168 LYS A C 1
ATOM 1335 O O . LYS A 1 168 ? -53.823 10.410 58.887 1.00 59.47 168 LYS A O 1
ATOM 1340 N N . LYS A 1 169 ? -55.434 11.854 59.486 1.00 59.78 169 LYS A N 1
ATOM 1341 C CA . LYS A 1 169 ? -56.585 10.941 59.323 1.00 59.78 169 LYS A CA 1
ATOM 1342 C C . LYS A 1 169 ? -56.948 10.856 57.833 1.00 59.78 169 LYS A C 1
ATOM 1344 O O . LYS A 1 169 ? -57.837 11.560 57.365 1.00 59.78 169 LYS A O 1
ATOM 1349 N N . VAL A 1 170 ? -56.211 10.054 57.073 1.00 58.88 170 VAL A N 1
ATOM 1350 C CA . VAL A 1 170 ? -56.492 9.775 55.652 1.00 58.88 170 VAL A CA 1
ATOM 1351 C C . VAL A 1 170 ? -57.403 8.546 55.543 1.00 58.88 170 VAL A C 1
ATOM 1353 O O . VAL A 1 170 ? -57.423 7.711 56.447 1.00 58.88 170 VAL A O 1
ATOM 1356 N N . HIS A 1 171 ? -58.155 8.417 54.442 1.00 65.75 171 HIS A N 1
ATOM 1357 C CA . HIS A 1 171 ? -58.792 7.155 54.044 1.00 65.75 171 HIS A CA 1
ATOM 1358 C C . HIS A 1 171 ? -57.706 6.082 53.850 1.00 65.75 171 HIS A C 1
ATOM 1360 O O . HIS A 1 171 ? -57.151 5.926 52.763 1.00 65.75 171 HIS A O 1
ATOM 1366 N N . LEU A 1 172 ? -57.399 5.371 54.938 1.00 70.75 172 LEU A N 1
ATOM 1367 C CA . LEU A 1 172 ? -56.323 4.384 55.068 1.00 70.75 172 LEU A CA 1
ATOM 1368 C C . LEU A 1 172 ? -56.276 3.400 53.899 1.00 70.75 172 LEU A C 1
ATOM 1370 O O . LEU A 1 172 ? -55.201 3.111 53.396 1.00 70.75 172 LEU A O 1
ATOM 1374 N N . HIS A 1 173 ? -57.431 2.934 53.426 1.00 73.38 173 HIS A N 1
ATOM 1375 C CA . HIS A 1 173 ? -57.499 1.920 52.378 1.00 73.38 173 HIS A CA 1
ATOM 1376 C C . HIS A 1 173 ? -56.937 2.397 51.028 1.00 73.38 173 HIS A C 1
ATOM 1378 O O . HIS A 1 173 ? -56.114 1.711 50.435 1.00 73.38 173 HIS A O 1
ATOM 1384 N N . ALA A 1 174 ? -57.343 3.575 50.544 1.00 76.12 174 ALA A N 1
ATOM 1385 C CA . ALA A 1 174 ? -56.878 4.088 49.251 1.00 76.12 174 ALA A CA 1
ATOM 1386 C C . ALA A 1 174 ? -55.385 4.457 49.283 1.00 76.12 174 ALA A C 1
ATOM 1388 O O . ALA A 1 174 ? -54.675 4.255 48.303 1.00 76.12 174 ALA A O 1
ATOM 1389 N N . PHE A 1 175 ? -54.908 4.953 50.429 1.00 76.31 175 PHE A N 1
ATOM 1390 C CA . PHE A 1 175 ? -53.493 5.247 50.651 1.00 76.31 175 PHE A CA 1
ATOM 1391 C C . PHE A 1 175 ? -52.641 3.969 50.688 1.00 76.31 175 PHE A C 1
ATOM 1393 O O . PHE A 1 175 ? -51.660 3.878 49.959 1.00 76.31 175 PHE A O 1
ATOM 1400 N N . LEU A 1 176 ? -53.049 2.964 51.472 1.00 78.31 176 LEU A N 1
ATOM 1401 C CA . LEU A 1 176 ? -52.358 1.672 51.561 1.00 78.31 176 LEU A CA 1
ATOM 1402 C C . LEU A 1 176 ? -52.345 0.931 50.220 1.00 78.31 176 LEU A C 1
ATOM 1404 O O . LEU A 1 176 ? -51.369 0.262 49.901 1.00 78.31 176 LEU A O 1
ATOM 1408 N N . GLN A 1 177 ? -53.411 1.056 49.427 1.00 82.69 177 GLN A N 1
ATOM 1409 C CA . GLN A 1 177 ? -53.487 0.440 48.106 1.00 82.69 177 GLN A CA 1
ATOM 1410 C C . GLN A 1 177 ? -52.532 1.114 47.112 1.00 82.69 177 GLN A C 1
ATOM 1412 O O . GLN A 1 177 ? -51.717 0.426 46.508 1.00 82.69 177 GLN A O 1
ATOM 1417 N N . ALA A 1 178 ? -52.550 2.449 47.016 1.00 81.00 178 ALA A N 1
A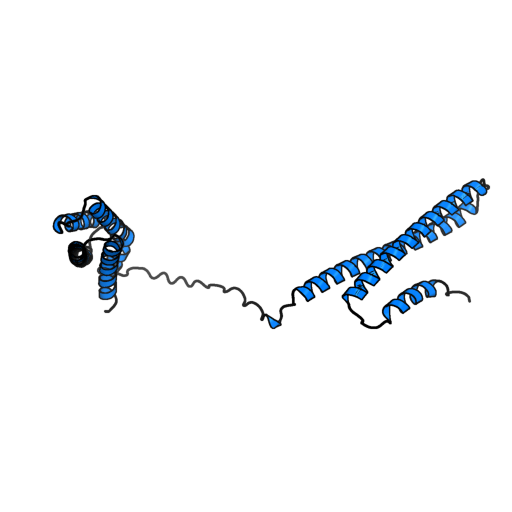TOM 1418 C CA . ALA A 1 178 ? -51.615 3.188 46.164 1.00 81.00 178 ALA A CA 1
ATOM 1419 C C . ALA A 1 178 ? -50.145 2.960 46.571 1.00 81.00 178 ALA A C 1
ATOM 1421 O O . ALA A 1 178 ? -49.269 2.860 45.715 1.00 81.00 178 ALA A O 1
ATOM 1422 N N . GLN A 1 179 ? -49.881 2.832 47.873 1.00 78.62 179 GLN A N 1
ATOM 1423 C CA . GLN A 1 179 ? -48.563 2.502 48.414 1.00 78.62 179 GLN A CA 1
ATOM 1424 C C . GLN A 1 179 ? -48.140 1.072 48.057 1.00 78.62 179 GLN A C 1
ATOM 1426 O O . GLN A 1 179 ? -47.017 0.846 47.609 1.00 78.62 179 GLN A O 1
ATOM 1431 N N . GLY A 1 180 ? -49.039 0.103 48.246 1.00 81.44 180 GLY A N 1
ATOM 1432 C CA . GLY A 1 180 ? -48.800 -1.290 47.885 1.00 81.44 180 GLY A CA 1
ATOM 1433 C C . GLY A 1 180 ? -48.483 -1.442 46.400 1.00 81.44 180 GLY A C 1
ATOM 1434 O O . GLY A 1 180 ? -47.560 -2.176 46.051 1.00 81.44 180 GLY A O 1
ATOM 1435 N N . ASP A 1 181 ? -49.185 -0.696 45.546 1.00 86.44 181 ASP A N 1
ATOM 1436 C CA . ASP A 1 181 ? -48.938 -0.662 44.106 1.00 86.44 181 ASP A CA 1
ATOM 1437 C C . ASP A 1 181 ? -47.570 -0.029 43.778 1.00 86.44 181 ASP A C 1
ATOM 1439 O O . ASP A 1 181 ? -46.791 -0.626 43.038 1.00 86.44 181 ASP A O 1
ATOM 1443 N N . ALA A 1 182 ? -47.206 1.097 44.403 1.00 84.75 182 ALA A N 1
ATOM 1444 C CA . ALA A 1 182 ? -45.906 1.745 44.192 1.00 84.75 182 ALA A CA 1
ATOM 1445 C C . ALA A 1 182 ? -44.712 0.871 44.630 1.00 84.75 182 ALA A C 1
ATOM 1447 O O . ALA A 1 182 ? -43.733 0.727 43.894 1.00 84.75 182 ALA A O 1
ATOM 1448 N N . VAL A 1 183 ? -44.797 0.238 45.806 1.00 85.38 183 VAL A N 1
ATOM 1449 C CA . VAL A 1 183 ? -43.756 -0.680 46.304 1.00 85.38 183 VAL A CA 1
ATOM 1450 C C . VAL A 1 183 ? -43.663 -1.922 45.420 1.00 85.38 183 VAL A C 1
ATOM 1452 O O . VAL A 1 183 ? -42.564 -2.375 45.095 1.00 85.38 183 VAL A O 1
ATOM 1455 N N . LYS A 1 184 ? -44.805 -2.471 44.996 1.00 89.19 184 LYS A N 1
ATOM 1456 C CA . LYS A 1 184 ? -44.858 -3.605 44.069 1.00 89.19 184 LYS A CA 1
ATOM 1457 C C . LYS A 1 184 ? -44.188 -3.271 42.737 1.00 89.19 184 LYS A C 1
ATOM 1459 O O . LYS A 1 184 ? -43.434 -4.101 42.231 1.00 89.19 184 LYS A O 1
ATOM 1464 N N . ASP A 1 185 ? -44.423 -2.080 42.195 1.00 90.56 185 ASP A N 1
ATOM 1465 C CA . ASP A 1 185 ? -43.810 -1.639 40.943 1.00 90.56 185 ASP A CA 1
ATOM 1466 C C . ASP A 1 185 ? -42.285 -1.537 41.064 1.00 90.56 185 ASP A C 1
ATOM 1468 O O . ASP A 1 185 ? -41.567 -2.018 40.183 1.00 90.56 185 ASP A O 1
ATOM 1472 N N . ILE A 1 186 ? -41.770 -1.003 42.177 1.00 89.25 186 ILE A N 1
ATOM 1473 C CA . ILE A 1 186 ? -40.320 -0.929 42.420 1.00 89.25 186 ILE A CA 1
ATOM 1474 C C . ILE A 1 186 ? -39.708 -2.322 42.577 1.00 89.25 186 ILE A C 1
ATOM 1476 O O . ILE A 1 186 ? -38.680 -2.611 41.965 1.00 89.25 186 ILE A O 1
ATOM 1480 N N . LEU A 1 187 ? -40.348 -3.216 43.335 1.00 89.62 187 LEU A N 1
ATOM 1481 C CA . LEU A 1 187 ? -39.882 -4.598 43.482 1.00 89.62 187 LEU A CA 1
ATOM 1482 C C . LEU A 1 187 ? -39.875 -5.339 42.141 1.00 89.62 187 LEU A C 1
ATOM 1484 O O . LEU A 1 187 ? -38.950 -6.094 41.850 1.00 89.62 187 LEU A O 1
ATOM 1488 N N . MET A 1 188 ? -40.880 -5.108 41.296 1.00 93.50 188 MET A N 1
ATOM 1489 C CA . MET A 1 188 ? -40.944 -5.698 39.962 1.00 93.50 188 MET A CA 1
ATOM 1490 C C . MET A 1 188 ? -39.810 -5.184 39.060 1.00 93.50 188 MET A C 1
ATOM 1492 O O . MET A 1 188 ? -39.211 -5.970 38.322 1.00 93.50 188 MET A O 1
ATOM 1496 N N . GLN A 1 189 ? -39.466 -3.894 39.151 1.00 92.19 189 GLN A N 1
ATOM 1497 C CA . GLN A 1 189 ? -38.299 -3.325 38.470 1.00 92.19 189 GLN A CA 1
ATOM 1498 C C . GLN A 1 189 ? -36.982 -3.909 39.000 1.00 92.19 189 GLN A C 1
ATOM 1500 O O . GLN A 1 189 ? -36.104 -4.242 38.204 1.00 92.19 189 GLN A O 1
ATOM 1505 N N . GLU A 1 190 ? -36.856 -4.101 40.316 1.00 91.69 190 GLU A N 1
ATOM 1506 C CA . GLU A 1 190 ? -35.670 -4.701 40.933 1.00 91.69 190 GLU A CA 1
ATOM 1507 C C . GLU A 1 190 ? -35.476 -6.156 40.485 1.00 91.69 190 GLU A C 1
ATOM 1509 O O . GLU A 1 190 ? -34.383 -6.528 40.060 1.00 91.69 190 GLU A O 1
ATOM 1514 N N . ILE A 1 191 ? -36.537 -6.971 40.508 1.00 92.31 191 ILE A N 1
ATOM 1515 C CA . ILE A 1 191 ? -36.496 -8.368 40.047 1.00 92.31 191 ILE A CA 1
ATOM 1516 C C . ILE A 1 191 ? -36.041 -8.433 38.589 1.00 92.31 191 ILE A C 1
ATOM 1518 O O . ILE A 1 191 ? -35.158 -9.226 38.255 1.00 92.31 191 ILE A O 1
ATOM 1522 N N . LYS A 1 192 ? -36.596 -7.572 37.728 1.00 94.19 192 LYS A N 1
ATOM 1523 C CA . LYS A 1 192 ? -36.200 -7.498 36.320 1.00 94.19 192 LYS A CA 1
ATOM 1524 C C . LYS A 1 192 ? -34.720 -7.131 36.172 1.00 94.19 192 LYS A C 1
ATOM 1526 O O . LYS A 1 192 ? -34.001 -7.794 35.427 1.00 94.19 192 LYS A O 1
ATOM 1531 N N . ALA A 1 193 ? -34.247 -6.127 36.909 1.00 90.75 193 ALA A N 1
ATOM 1532 C CA . ALA A 1 193 ? -32.849 -5.708 36.873 1.00 90.75 193 ALA A CA 1
ATOM 1533 C C . ALA A 1 193 ? -31.892 -6.805 37.380 1.00 90.75 193 ALA A C 1
ATOM 1535 O O . ALA A 1 193 ? -30.825 -7.006 36.801 1.00 90.75 193 ALA A O 1
ATOM 1536 N N . ILE A 1 194 ? -32.280 -7.555 38.418 1.00 92.12 194 ILE A N 1
ATOM 1537 C CA . ILE A 1 194 ? -31.516 -8.701 38.938 1.00 92.12 194 ILE A CA 1
ATOM 1538 C C . ILE A 1 194 ? -31.464 -9.838 37.915 1.00 92.12 194 ILE A C 1
ATOM 1540 O O . ILE A 1 194 ? -30.417 -10.467 37.756 1.00 92.12 194 ILE A O 1
ATOM 1544 N N . GLN A 1 195 ? -32.564 -10.110 37.215 1.00 93.69 195 GLN A N 1
ATOM 1545 C CA . GLN A 1 195 ? -32.598 -11.145 36.186 1.00 93.69 195 GLN A CA 1
ATOM 1546 C C . GLN A 1 195 ? -31.675 -10.794 35.012 1.00 93.69 195 GLN A C 1
ATOM 1548 O O . GLN A 1 195 ? -30.851 -11.613 34.613 1.00 93.69 195 GLN A O 1
ATOM 1553 N N . GLU A 1 196 ? -31.734 -9.553 34.530 1.00 92.69 196 GLU A N 1
ATOM 1554 C CA . GLU A 1 196 ? -30.826 -9.058 33.489 1.00 92.69 196 GLU A CA 1
ATOM 1555 C C . GLU A 1 196 ? -29.356 -9.116 33.940 1.00 92.69 196 GLU A C 1
ATOM 1557 O O . GLU A 1 196 ? -28.475 -9.490 33.166 1.00 92.69 196 GLU A O 1
ATOM 1562 N N . LEU A 1 197 ? -29.077 -8.809 35.210 1.00 93.44 197 LEU A N 1
ATOM 1563 C CA . LEU A 1 197 ? -27.741 -8.932 35.788 1.00 93.44 197 LEU A CA 1
ATOM 1564 C C . LEU A 1 197 ? -27.247 -10.388 35.815 1.00 93.44 197 LEU A C 1
ATOM 1566 O O . LEU A 1 197 ? -26.085 -10.657 35.500 1.00 93.44 197 LEU A O 1
ATOM 1570 N N . LEU A 1 198 ? -28.114 -11.334 36.183 1.00 92.19 198 LEU A N 1
ATOM 1571 C CA . LEU A 1 198 ? -27.788 -12.760 36.176 1.00 92.19 198 LEU A CA 1
ATOM 1572 C C . LEU A 1 198 ? -27.410 -13.219 34.761 1.00 92.19 198 LEU A C 1
ATOM 1574 O O . LEU A 1 198 ? -26.384 -13.879 34.585 1.00 92.19 198 LEU A O 1
ATOM 1578 N N . ASP A 1 199 ? -28.187 -12.810 33.757 1.00 92.31 199 ASP A N 1
ATOM 1579 C CA . ASP A 1 199 ? -27.927 -13.129 32.353 1.00 92.31 199 ASP A CA 1
ATOM 1580 C C . ASP A 1 199 ? -26.577 -12.569 31.883 1.00 92.31 199 ASP A C 1
ATOM 1582 O O . ASP A 1 199 ? -25.808 -13.265 31.211 1.00 92.31 199 ASP A O 1
ATOM 1586 N N . LEU A 1 200 ? -26.238 -11.336 32.277 1.00 91.00 200 LEU A N 1
ATOM 1587 C CA . LEU A 1 200 ? -24.931 -10.737 31.989 1.00 91.00 200 LEU A CA 1
ATOM 1588 C C . LEU A 1 200 ? -23.784 -11.540 32.621 1.00 91.00 200 LEU A C 1
ATOM 1590 O O . LEU A 1 200 ? -22.788 -11.826 31.948 1.00 91.00 200 LEU A O 1
ATOM 1594 N N . LYS A 1 201 ? -23.930 -11.978 33.878 1.00 90.31 201 LYS A N 1
ATOM 1595 C CA . LYS A 1 201 ? -22.915 -12.801 34.556 1.00 90.31 201 LYS A CA 1
ATOM 1596 C C . LYS A 1 201 ? -22.756 -14.188 33.934 1.00 90.31 201 LYS A C 1
ATOM 1598 O O . LYS A 1 201 ? -21.629 -14.676 33.841 1.00 90.31 201 LYS A O 1
ATOM 1603 N N . LEU A 1 202 ? -23.843 -14.807 33.475 1.00 91.12 202 LEU A N 1
ATOM 1604 C CA . LEU A 1 202 ? -23.804 -16.089 32.762 1.00 91.12 202 LEU A CA 1
ATOM 1605 C C . LEU A 1 202 ? -23.082 -15.973 31.412 1.00 91.12 202 LEU A C 1
ATOM 1607 O O . LEU A 1 202 ? -22.291 -16.843 31.040 1.00 91.12 202 LEU A O 1
ATOM 1611 N N . ARG A 1 203 ? -23.291 -14.872 30.682 1.00 89.19 203 ARG A N 1
ATOM 1612 C CA . ARG A 1 203 ? -22.537 -14.592 29.448 1.00 89.19 203 ARG A CA 1
ATOM 1613 C C . ARG A 1 203 ? -21.049 -14.397 29.738 1.00 89.19 203 ARG A C 1
ATOM 1615 O O . ARG A 1 203 ? -20.205 -14.928 29.020 1.00 89.19 203 ARG A O 1
ATOM 1622 N N . GLN A 1 204 ? -20.717 -13.699 30.822 1.00 89.25 204 GLN A N 1
ATOM 1623 C CA . GLN A 1 204 ? -19.332 -13.475 31.231 1.00 89.25 204 GLN A CA 1
ATOM 1624 C C . GLN A 1 204 ? -18.611 -14.778 31.624 1.00 89.25 204 GLN A C 1
ATOM 1626 O O . GLN A 1 204 ? -17.456 -14.977 31.240 1.00 89.25 204 GLN A O 1
ATOM 1631 N N . SER A 1 205 ? -19.274 -15.677 32.361 1.00 85.69 205 SER A N 1
ATOM 1632 C CA . SER A 1 205 ? -18.698 -16.974 32.747 1.00 85.69 205 SER A CA 1
ATOM 1633 C C . SER A 1 205 ? -18.497 -17.898 31.545 1.00 85.69 205 SER A C 1
ATOM 1635 O O . SER A 1 205 ? -17.466 -18.560 31.450 1.00 85.69 205 SER A O 1
ATOM 1637 N N . SER A 1 206 ? -19.424 -17.873 30.586 1.00 85.31 206 SER A N 1
ATOM 1638 C CA . SER A 1 206 ? -19.313 -18.631 29.334 1.00 85.31 206 SER A CA 1
ATOM 1639 C C . SER A 1 206 ? -18.089 -18.209 28.512 1.00 85.31 206 SER A C 1
ATOM 1641 O O . SER A 1 206 ? -17.416 -19.049 27.920 1.00 85.31 206 SER A O 1
ATOM 1643 N N . LEU A 1 207 ? -17.749 -16.915 28.521 1.00 81.19 207 LEU A N 1
ATOM 1644 C CA . LEU A 1 207 ? -16.573 -16.393 27.822 1.00 81.19 207 LEU A CA 1
ATOM 1645 C C . LEU A 1 207 ? -15.262 -16.694 28.559 1.00 81.19 207 LEU A C 1
ATOM 1647 O O . LEU A 1 207 ? -14.250 -16.962 27.916 1.00 81.19 207 LEU A O 1
ATOM 1651 N N . LEU A 1 208 ? -15.231 -16.664 29.892 1.00 76.31 208 LEU A N 1
ATOM 1652 C CA . LEU A 1 208 ? -14.006 -16.909 30.670 1.00 76.31 208 LEU A CA 1
ATOM 1653 C C . LEU A 1 208 ? -13.610 -18.397 30.760 1.00 76.31 208 LEU A C 1
ATOM 1655 O O . LEU A 1 208 ? -12.469 -18.684 31.120 1.00 76.31 208 LEU A O 1
ATOM 1659 N N . GLY A 1 209 ? -14.490 -19.326 30.367 1.00 63.53 209 GLY A N 1
ATOM 1660 C CA . GLY A 1 209 ? -14.285 -20.764 30.567 1.00 63.53 209 GLY A CA 1
ATOM 1661 C C . GLY A 1 209 ? -14.408 -21.157 32.049 1.00 63.53 209 GLY A C 1
ATOM 1662 O O . GLY A 1 209 ? -14.682 -20.300 32.893 1.00 63.53 209 GLY A O 1
ATOM 1663 N N . PRO A 1 210 ? -14.228 -22.442 32.411 1.00 51.31 210 PRO A N 1
ATOM 1664 C CA . PRO A 1 210 ? -14.362 -22.907 33.789 1.00 51.31 210 PRO A CA 1
ATOM 1665 C C . PRO A 1 210 ? -13.170 -22.439 34.640 1.00 51.31 210 PRO A C 1
ATOM 1667 O O . PRO A 1 210 ? -12.248 -23.194 34.927 1.00 51.31 210 PRO A O 1
ATOM 1670 N N . VAL A 1 211 ? -13.187 -21.175 35.062 1.00 45.62 211 VAL A N 1
ATOM 1671 C CA . VAL A 1 211 ? -12.278 -20.630 36.075 1.00 45.62 211 VAL A CA 1
ATOM 1672 C C . VAL A 1 211 ? -13.067 -20.479 37.372 1.00 45.62 211 VAL A C 1
ATOM 1674 O O . VAL A 1 211 ? -13.892 -19.583 37.511 1.00 45.62 211 VAL A O 1
ATOM 1677 N N . HIS A 1 212 ? -12.821 -21.424 38.283 1.00 43.03 212 HIS A N 1
ATOM 1678 C CA . HIS A 1 212 ? -13.243 -21.511 39.683 1.00 43.03 212 HIS A CA 1
ATOM 1679 C C . HIS A 1 212 ? -14.643 -20.977 40.051 1.00 43.03 212 HIS A C 1
ATOM 1681 O O . HIS A 1 212 ? -14.903 -19.783 40.190 1.00 43.03 212 HIS A O 1
ATOM 1687 N N . SER A 1 213 ? -15.506 -21.946 40.366 1.00 44.62 213 SER A N 1
ATOM 1688 C CA . SER A 1 213 ? -16.861 -21.888 40.936 1.00 44.62 213 SER A CA 1
ATOM 1689 C C . SER A 1 213 ? -17.047 -21.050 42.226 1.00 44.62 213 SER A C 1
ATOM 1691 O O . SER A 1 213 ? -18.076 -21.154 42.891 1.00 44.62 213 SER A O 1
ATOM 1693 N N . SER A 1 214 ? -16.086 -20.213 42.611 1.00 48.38 214 SER A N 1
ATOM 1694 C CA . SER A 1 214 ? -16.128 -19.341 43.787 1.00 48.38 214 SER A CA 1
ATOM 1695 C C . SER A 1 214 ? -16.841 -18.005 43.532 1.00 48.38 214 SER A C 1
ATOM 1697 O O . SER A 1 214 ? -17.277 -17.363 44.489 1.00 48.38 214 SER A O 1
ATOM 1699 N N . ASN A 1 215 ? -17.032 -17.596 42.268 1.00 50.50 215 ASN A N 1
ATOM 1700 C CA . ASN A 1 215 ? -17.630 -16.292 41.950 1.00 50.50 215 ASN A CA 1
ATOM 1701 C C . ASN A 1 215 ? -19.168 -16.224 42.034 1.00 50.50 215 ASN A C 1
ATOM 1703 O O . ASN A 1 215 ? -19.732 -15.158 42.248 1.00 50.50 215 ASN A O 1
ATOM 1707 N N . VAL A 1 216 ? -19.877 -17.345 41.922 1.00 52.19 216 VAL A N 1
ATOM 1708 C CA . VAL A 1 216 ? -21.350 -17.334 42.027 1.00 52.19 216 VAL A CA 1
ATOM 1709 C C . VAL A 1 216 ? -21.793 -17.322 43.499 1.00 52.19 216 VAL A C 1
ATOM 1711 O O . VAL A 1 216 ? -22.775 -16.680 43.863 1.00 52.19 216 VAL A O 1
ATOM 1714 N N . LEU A 1 217 ? -21.007 -17.952 44.379 1.00 48.28 217 LEU A N 1
ATOM 1715 C CA . LEU A 1 217 ? -21.280 -18.060 45.816 1.00 48.28 217 LEU A CA 1
ATOM 1716 C C . LEU A 1 217 ? -21.120 -16.735 46.584 1.00 48.28 217 LEU A C 1
ATOM 1718 O O . LEU A 1 217 ? -21.851 -16.511 47.550 1.00 48.28 217 LEU A O 1
ATOM 1722 N N . TRP A 1 218 ? -20.223 -15.824 46.174 1.00 45.66 218 TRP A N 1
ATOM 1723 C CA . TRP A 1 218 ? -20.118 -14.514 46.844 1.00 45.66 218 TRP A CA 1
ATOM 1724 C C . TRP A 1 218 ? -21.302 -13.597 46.541 1.00 45.66 218 TRP A C 1
ATOM 1726 O O . TRP A 1 218 ? -21.652 -12.779 47.392 1.00 45.66 218 TRP A O 1
ATOM 1736 N N . PHE A 1 219 ? -21.926 -13.735 45.366 1.00 47.69 219 PHE A N 1
ATOM 1737 C CA . PHE A 1 219 ? -23.031 -12.875 44.953 1.00 47.69 219 PHE A CA 1
ATOM 1738 C C . PHE A 1 219 ? -24.235 -13.057 45.887 1.00 47.69 219 PHE A C 1
ATOM 1740 O O . PHE A 1 219 ? -24.719 -12.092 46.477 1.00 47.69 219 PHE A O 1
ATOM 1747 N N . PHE A 1 220 ? -24.617 -14.310 46.158 1.00 49.47 220 PHE A N 1
ATOM 1748 C CA . PHE A 1 220 ? -25.652 -14.626 47.148 1.00 49.47 220 PHE A CA 1
ATOM 1749 C C . PHE A 1 220 ? -25.245 -14.235 48.572 1.00 49.47 220 PHE A C 1
ATOM 1751 O O . PHE A 1 220 ? -26.070 -13.743 49.338 1.00 49.47 220 PHE A O 1
ATOM 1758 N N . LYS A 1 221 ? -23.961 -14.376 48.928 1.00 46.44 221 LYS A N 1
ATOM 1759 C CA . LYS A 1 221 ? -23.475 -14.008 50.263 1.00 46.44 221 LYS A CA 1
ATOM 1760 C C . LYS A 1 221 ? -23.589 -12.503 50.528 1.00 46.44 221 LYS A C 1
ATOM 1762 O O . LYS A 1 221 ? -23.971 -12.129 51.631 1.00 46.44 221 LYS A O 1
ATOM 1767 N N . LYS A 1 222 ? -23.323 -11.653 49.527 1.00 48.75 222 LYS A N 1
ATOM 1768 C CA . LYS A 1 222 ? -23.381 -10.186 49.660 1.00 48.75 222 LYS A CA 1
ATOM 1769 C C . LYS A 1 222 ? -24.817 -9.655 49.743 1.00 48.75 222 LYS A C 1
ATOM 1771 O O . LYS A 1 222 ? -25.055 -8.691 50.468 1.00 48.75 222 LYS A O 1
ATOM 1776 N N . LEU A 1 223 ? -25.769 -10.303 49.063 1.00 46.16 223 LEU A N 1
ATOM 1777 C CA . LEU A 1 223 ? -27.197 -9.999 49.215 1.00 46.16 223 LEU A CA 1
ATOM 1778 C C . LEU A 1 223 ? -27.740 -10.428 50.588 1.00 46.16 223 LEU A C 1
ATOM 1780 O O . LEU A 1 223 ? -28.508 -9.681 51.188 1.00 46.16 223 LEU A O 1
ATOM 1784 N N . SER A 1 224 ? -27.296 -11.566 51.130 1.00 45.16 224 SER A N 1
ATOM 1785 C CA . SER A 1 224 ? -27.757 -12.056 52.439 1.00 45.16 224 SER A CA 1
ATOM 1786 C C . SER A 1 224 ? -27.174 -11.290 53.633 1.00 45.16 224 SER A C 1
ATOM 1788 O O . SER A 1 224 ? -27.829 -11.169 54.666 1.00 45.16 224 SER A O 1
ATOM 1790 N N . THR A 1 225 ? -25.967 -10.725 53.517 1.00 43.12 225 THR A N 1
ATOM 1791 C CA . THR A 1 225 ? -25.321 -9.983 54.620 1.00 43.12 225 THR A CA 1
ATOM 1792 C C . THR A 1 225 ? -25.907 -8.594 54.885 1.00 43.12 225 THR A C 1
ATOM 1794 O O . THR A 1 225 ? -25.567 -7.981 55.892 1.00 43.12 225 THR A O 1
ATOM 1797 N N . SER A 1 226 ? -26.808 -8.091 54.034 1.00 46.72 226 SER A N 1
ATOM 1798 C CA . SER A 1 226 ? -27.484 -6.806 54.269 1.00 46.72 226 SER A CA 1
ATOM 1799 C C . SER A 1 226 ? -28.597 -6.880 55.327 1.00 46.72 226 SER A C 1
ATOM 1801 O O . SER A 1 226 ? -29.055 -5.834 55.778 1.00 46.72 226 SER A O 1
ATOM 1803 N N . ASN A 1 227 ? -29.018 -8.082 55.746 1.00 41.78 227 ASN A N 1
ATOM 1804 C CA . ASN A 1 227 ? -30.145 -8.271 56.671 1.00 41.78 227 ASN A CA 1
ATOM 1805 C C . ASN A 1 227 ? -29.746 -8.680 58.103 1.00 41.78 227 ASN A C 1
ATOM 1807 O O . ASN A 1 227 ? -30.634 -8.956 58.904 1.00 41.78 227 ASN A O 1
ATOM 1811 N N . SER A 1 228 ? -28.454 -8.724 58.466 1.00 42.12 228 SER A N 1
ATOM 1812 C CA . SER A 1 228 ? -28.026 -9.246 59.783 1.00 42.12 228 SER A CA 1
ATOM 1813 C C . SER A 1 228 ? -27.294 -8.257 60.700 1.00 42.12 228 SER A C 1
ATOM 1815 O O . SER A 1 228 ? -26.567 -8.693 61.590 1.00 42.12 228 SER A O 1
ATOM 1817 N N . SER A 1 229 ? -27.477 -6.945 60.534 1.00 39.62 229 SER A N 1
ATOM 1818 C CA . SER A 1 229 ? -26.868 -5.951 61.434 1.00 39.62 229 SER A CA 1
ATOM 1819 C C . SER A 1 229 ? -27.911 -5.163 62.221 1.00 39.62 229 SER A C 1
ATOM 1821 O O . SER A 1 229 ? -28.269 -4.051 61.837 1.00 39.62 229 SER A O 1
ATOM 1823 N N . LYS A 1 230 ? -28.374 -5.770 63.324 1.00 40.56 230 LYS A N 1
ATOM 1824 C CA . LYS A 1 230 ? -28.612 -5.218 64.686 1.00 40.56 230 LYS A CA 1
ATOM 1825 C C . LYS A 1 230 ? -29.427 -6.251 65.499 1.00 40.56 230 LYS A C 1
ATOM 1827 O O . LYS A 1 230 ? -30.197 -6.969 64.866 1.00 40.56 230 LYS A O 1
ATOM 1832 N N . PRO A 1 231 ? -29.309 -6.357 66.844 1.00 39.53 231 PRO A N 1
ATOM 1833 C CA . PRO A 1 231 ? -28.992 -5.268 67.777 1.00 39.53 231 PRO A CA 1
ATOM 1834 C C . PRO A 1 231 ? -27.980 -5.596 68.904 1.00 39.53 231 PRO A C 1
ATOM 1836 O O . PRO A 1 231 ? -27.853 -6.733 69.350 1.00 39.53 231 PRO A O 1
ATOM 1839 N N . ASN A 1 232 ? -27.301 -4.556 69.390 1.00 35.62 232 ASN A N 1
ATOM 1840 C CA . ASN A 1 232 ? -27.219 -4.164 70.804 1.00 35.62 232 ASN A CA 1
ATOM 1841 C C . ASN A 1 232 ? -26.823 -2.686 70.865 1.00 35.62 232 ASN A C 1
ATOM 1843 O O . ASN A 1 232 ? -26.018 -2.274 69.997 1.00 35.62 232 ASN A O 1
#

Secondary structure (DSSP, 8-state):
--SHHHHHHHHHHHHHHHHHHHTT--HHHHHHHHHHHHHHHHHTTT--HHHHHHHHHHHHHHTT--S-HHHHHHHHHHHHHHHHHTHHHHHHHHS---------------PPPPPPPGGGSPPHHHHHHHHHHHHHHHHHHHHHHHHHHHHHHHHHHHHHHHHHHTT----HHHHHHHHHHHHHHHHHHHHHHHHHHHHHHHHHHHHH-S--TTHHHHHHHHHHGGG-----

Foldseek 3Di:
DDDVVVVVLVVQLVVLLVVCVVVPHDPVLSVLSSVLSSVLLLVLEPDDLVVNLVSLVVSLVVSPGPDPPVVSVVSSVVCNCVCNVCVVVSHCSRVVPPPVPPPPPPDPDDDDPDDDDCVPPDDPVRVVLVVLLVVLVVLLVVLVVVLVVLVVVLVVLVVVVVVVVPDDPDPVVVVVVVNVVVSVVSVVVNVVSVVVSVVSVVVNDVSVDPDDPPVVVVVVVVVVVVPPDDDD

Radius of gyration: 46.52 Å; chains: 1; bounding box: 96×49×117 Å

Sequence (232 aa):
MGPTKDYLHQEFVYENVMYSVQRGFPWSAVAQIASMTKELLHDLKGLEKSEVISLIQRHLVQCQLPLPHAQQKALHDFIMETCVCHHRLYQAFLNGEINLKHTHSHLEICAPPCPLPLCEGTDVATMEKQQVLRELKAADAEKMSEIHRLKEQAKEQLTAELQASLGKKVHLHAFLQAQGDAVKDILMQEIKAIQELLDLKLRQSSLLGPVHSSNVLWFFKKLSTSNSSKPN